Protein AF-A0A671T973-F1 (afdb_monomer)

InterPro domains:
  IPR027417 P-loop containing nucleoside triphosphate hydrolase [G3DSA:3.40.50.300] (91-139)
  IPR027417 P-loop containing nucleoside triphosphate hydrolase [G3DSA:3.40.50.300] (144-275)
  IPR027417 P-loop containing nucleoside triphosphate hydrolase [SSF52540] (84-262)
  IPR050304 Microtubule-severing AAA ATPase [PTHR23074] (75-139)

Mean predicted aligned error: 15.63 Å

Solvent-accessible surface area (backbone atoms only — not comparable to full-atom values)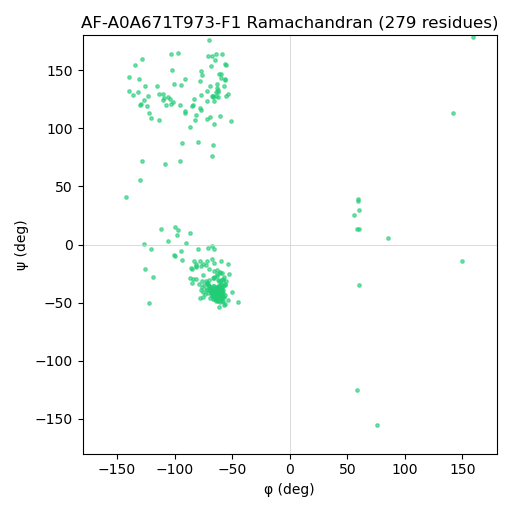: 17239 Å² total; per-residue (Å²): 117,72,66,64,51,56,54,52,52,52,48,53,50,48,28,67,73,69,74,47,73,67,92,79,65,76,86,56,95,88,66,51,70,66,59,56,49,52,52,50,39,50,52,40,25,74,75,66,78,42,73,71,79,89,71,76,85,71,76,82,51,98,64,56,74,75,83,50,75,88,52,56,73,71,56,51,52,52,50,52,54,55,57,69,73,50,84,80,74,81,88,82,78,55,80,85,75,50,78,52,60,64,67,45,53,50,53,48,37,59,54,53,49,45,40,71,74,44,49,90,73,31,49,80,92,52,40,62,66,90,22,76,41,82,46,52,79,84,65,71,76,72,80,72,61,50,73,75,56,52,69,54,31,59,39,54,41,68,49,72,70,60,48,65,70,28,45,34,50,51,47,46,69,74,58,37,59,65,44,80,57,96,73,36,48,44,37,40,50,92,48,68,85,56,49,44,57,50,52,45,72,78,55,72,36,56,34,71,68,44,54,52,48,43,50,49,51,39,56,46,51,57,53,57,75,45,42,72,64,58,71,71,55,67,93,82,68,94,66,82,74,79,53,80,51,73,64,48,47,67,66,56,45,51,54,41,49,77,72,54,78,53,81,30,63,86,44,58,65,56,52,55,52,47,39,78,76,63,58,60,125

Structure (mmCIF, N/CA/C/O backbone):
data_AF-A0A671T973-F1
#
_entry.id   AF-A0A671T973-F1
#
loop_
_atom_site.group_PDB
_atom_site.id
_atom_site.type_symbol
_atom_site.label_atom_id
_atom_site.label_alt_id
_atom_site.label_comp_id
_atom_site.label_asym_id
_atom_site.label_entity_id
_atom_site.label_seq_id
_atom_site.pdbx_PDB_ins_code
_atom_site.Cartn_x
_atom_site.Cartn_y
_atom_site.Cartn_z
_atom_site.occupancy
_atom_site.B_iso_or_equiv
_atom_site.auth_seq_id
_atom_site.auth_comp_id
_atom_site.auth_asym_id
_atom_site.auth_atom_id
_atom_site.pdbx_PDB_model_num
ATOM 1 N N . ASN A 1 1 ? 0.954 -25.793 -24.682 1.00 36.69 1 ASN A N 1
ATOM 2 C CA . ASN A 1 1 ? 2.250 -26.176 -25.293 1.00 36.69 1 ASN A CA 1
ATOM 3 C C . ASN A 1 1 ? 2.973 -27.333 -24.605 1.00 36.69 1 ASN A C 1
ATOM 5 O O . ASN A 1 1 ? 3.664 -28.035 -25.317 1.00 36.69 1 ASN A O 1
ATOM 9 N N . GLY A 1 2 ? 2.801 -27.611 -23.301 1.00 34.69 2 GLY A N 1
ATOM 10 C CA . GLY A 1 2 ? 3.428 -28.788 -22.654 1.00 34.69 2 GLY A CA 1
ATOM 11 C C . GLY A 1 2 ? 2.842 -30.154 -23.056 1.00 34.69 2 GLY A C 1
ATOM 12 O O . GLY A 1 2 ? 3.585 -31.113 -23.209 1.00 34.69 2 GLY A O 1
ATOM 13 N N . LEU A 1 3 ? 1.532 -30.230 -23.326 1.00 37.41 3 LEU A N 1
ATOM 14 C CA . LEU A 1 3 ? 0.891 -31.463 -23.812 1.00 37.41 3 LEU A CA 1
ATOM 15 C C . LEU A 1 3 ? 1.378 -31.870 -25.214 1.00 37.41 3 LEU A C 1
ATOM 17 O O . LEU A 1 3 ? 1.590 -33.049 -25.460 1.00 37.41 3 LEU A O 1
ATOM 21 N N . LYS A 1 4 ? 1.656 -30.902 -26.105 1.00 36.22 4 LYS A N 1
ATOM 22 C CA . LYS A 1 4 ? 2.194 -31.175 -27.453 1.00 36.22 4 LYS A CA 1
ATOM 23 C C . LYS A 1 4 ? 3.539 -31.916 -27.417 1.00 36.22 4 LYS A C 1
ATOM 25 O O . LYS A 1 4 ? 3.772 -32.736 -28.292 1.00 36.22 4 LYS A O 1
ATOM 30 N N . TYR A 1 5 ? 4.394 -31.665 -26.421 1.00 42.88 5 TYR A N 1
ATOM 31 C CA . TYR A 1 5 ? 5.681 -32.363 -26.297 1.00 42.88 5 TYR A CA 1
ATOM 32 C C . TYR A 1 5 ? 5.520 -33.798 -25.783 1.00 42.88 5 TYR A C 1
ATOM 34 O O . TYR A 1 5 ? 6.108 -34.701 -26.362 1.00 42.88 5 TYR A O 1
ATOM 42 N N . SER A 1 6 ? 4.636 -34.039 -24.806 1.00 50.91 6 SER A N 1
ATOM 43 C CA . SER A 1 6 ? 4.377 -35.398 -24.301 1.00 50.91 6 SER A CA 1
ATOM 44 C C . SER A 1 6 ? 3.867 -36.342 -25.390 1.00 50.91 6 SER A C 1
ATOM 46 O O . SER A 1 6 ? 4.333 -37.472 -25.464 1.00 50.91 6 SER A O 1
ATOM 48 N N . TYR A 1 7 ? 2.947 -35.895 -26.252 1.00 50.75 7 TYR A N 1
ATOM 49 C CA . TYR A 1 7 ? 2.442 -36.740 -27.340 1.00 50.75 7 TYR A CA 1
ATOM 50 C C . TYR A 1 7 ? 3.493 -36.989 -28.424 1.00 50.75 7 TYR A C 1
ATOM 52 O O . TYR A 1 7 ? 3.558 -38.090 -28.956 1.00 50.75 7 TYR A O 1
ATOM 60 N N . MET A 1 8 ? 4.341 -36.001 -28.724 1.00 53.47 8 MET A N 1
ATOM 61 C CA . MET A 1 8 ? 5.428 -36.156 -29.696 1.00 53.47 8 MET A CA 1
ATOM 62 C C . MET A 1 8 ? 6.529 -37.092 -29.188 1.00 53.47 8 MET A C 1
ATOM 64 O O . MET A 1 8 ? 7.079 -37.863 -29.968 1.00 53.47 8 MET A O 1
ATOM 68 N N . ASP A 1 9 ? 6.835 -37.062 -27.891 1.00 65.62 9 ASP A N 1
ATOM 69 C CA . ASP A 1 9 ? 7.808 -37.970 -27.282 1.00 65.62 9 ASP A CA 1
ATOM 70 C C . ASP A 1 9 ? 7.247 -39.397 -27.173 1.00 65.62 9 ASP A C 1
ATOM 72 O O . ASP A 1 9 ? 7.959 -40.355 -27.474 1.00 65.62 9 ASP A O 1
ATOM 76 N N . SER A 1 10 ? 5.954 -39.553 -26.853 1.00 66.94 10 SER A N 1
ATOM 77 C CA . SER A 1 10 ? 5.261 -40.847 -26.928 1.00 66.94 10 SER A CA 1
ATOM 78 C C . SER A 1 10 ? 5.190 -41.388 -28.360 1.00 66.94 10 SER A C 1
ATOM 80 O O . SER A 1 10 ? 5.420 -42.576 -28.567 1.00 66.94 10 SER A O 1
ATOM 82 N N . ALA A 1 11 ? 4.939 -40.531 -29.354 1.00 64.56 11 ALA A N 1
ATOM 83 C CA . ALA A 1 11 ? 4.954 -40.914 -30.765 1.00 64.56 11 ALA A CA 1
ATOM 84 C C . ALA A 1 11 ? 6.352 -41.379 -31.202 1.00 64.56 11 ALA A C 1
ATOM 86 O O . ALA A 1 11 ? 6.485 -42.446 -31.789 1.00 64.56 11 ALA A O 1
ATOM 87 N N . LYS A 1 12 ? 7.415 -40.654 -30.832 1.00 66.88 12 LYS A N 1
ATOM 88 C CA . LYS A 1 12 ? 8.805 -41.059 -31.112 1.00 66.88 12 LYS A CA 1
ATOM 89 C C . LYS A 1 12 ? 9.206 -42.361 -30.415 1.00 66.88 12 LYS A C 1
ATOM 91 O O . LYS A 1 12 ? 9.958 -43.149 -30.984 1.00 66.88 12 LYS A O 1
ATOM 96 N N . ALA A 1 13 ? 8.734 -42.594 -29.189 1.00 73.00 13 ALA A N 1
ATOM 97 C CA . ALA A 1 13 ? 8.950 -43.861 -28.491 1.00 73.00 13 ALA A CA 1
ATOM 98 C C . ALA A 1 13 ? 8.255 -45.021 -29.223 1.00 73.00 13 ALA A C 1
ATOM 100 O O . ALA A 1 13 ? 8.886 -46.046 -29.473 1.00 73.00 13 ALA A O 1
ATOM 101 N N . LEU A 1 14 ? 7.008 -44.817 -29.663 1.00 70.81 14 LEU A N 1
ATOM 102 C CA . LEU A 1 14 ? 6.255 -45.791 -30.452 1.00 70.81 14 LEU A CA 1
ATOM 103 C C . LEU A 1 14 ? 6.921 -46.075 -31.808 1.00 70.81 14 LEU A C 1
ATOM 105 O O . LEU A 1 14 ? 7.010 -47.229 -32.215 1.00 70.81 14 LEU A O 1
ATOM 109 N N . GLU A 1 15 ? 7.434 -45.053 -32.492 1.00 73.38 15 GLU A N 1
ATOM 110 C CA . GLU A 1 15 ? 8.187 -45.181 -33.750 1.00 73.38 15 GLU A CA 1
ATOM 111 C C . GLU A 1 15 ? 9.434 -46.061 -33.565 1.00 73.38 15 GLU A C 1
ATOM 113 O O . GLU A 1 15 ? 9.713 -46.975 -34.345 1.00 73.38 15 GLU A O 1
ATOM 118 N N . LYS A 1 16 ? 10.152 -45.837 -32.459 1.00 76.81 16 LYS A N 1
ATOM 119 C CA . LYS A 1 16 ? 11.357 -46.585 -32.098 1.00 76.81 16 LYS A CA 1
ATOM 120 C C . LYS A 1 16 ? 11.060 -48.039 -31.715 1.00 76.81 16 LYS A C 1
ATOM 122 O O . LYS A 1 16 ? 11.832 -48.924 -32.078 1.00 76.81 16 LYS A O 1
ATOM 127 N N . GLU A 1 17 ? 9.979 -48.286 -30.980 1.00 79.12 17 GLU A N 1
ATOM 128 C CA . GLU A 1 17 ? 9.589 -49.627 -30.521 1.00 79.12 17 GLU A CA 1
ATOM 129 C C . GLU A 1 17 ? 8.943 -50.465 -31.630 1.00 79.12 17 GLU A C 1
ATOM 131 O O . GLU A 1 17 ? 9.228 -51.655 -31.754 1.00 79.12 17 GLU A O 1
ATOM 136 N N . SER A 1 18 ? 8.116 -49.845 -32.473 1.00 73.88 18 SER A N 1
ATOM 137 C CA . SER A 1 18 ? 7.374 -50.533 -33.534 1.00 73.88 18 SER A CA 1
ATOM 138 C C . SER A 1 18 ? 8.191 -50.762 -34.813 1.00 73.88 18 SER A C 1
ATOM 140 O O . SER A 1 18 ? 7.789 -51.569 -35.648 1.00 73.88 18 SER A O 1
ATOM 142 N N . ARG A 1 19 ? 9.347 -50.092 -34.969 1.00 68.56 19 ARG A N 1
ATOM 143 C CA . ARG A 1 19 ? 10.173 -50.055 -36.198 1.00 68.56 19 ARG A CA 1
ATOM 144 C C . ARG A 1 19 ? 9.438 -49.527 -37.443 1.00 68.56 19 ARG A C 1
ATOM 146 O O . ARG A 1 19 ? 9.953 -49.669 -38.551 1.00 68.56 19 ARG A O 1
ATOM 153 N N . PHE A 1 20 ? 8.267 -48.914 -37.283 1.00 64.00 20 PHE A N 1
ATOM 154 C CA . PHE A 1 20 ? 7.538 -48.245 -38.360 1.00 64.00 20 PHE A CA 1
ATOM 155 C C . PHE A 1 20 ? 7.880 -46.759 -38.368 1.00 64.00 20 PHE A C 1
ATOM 157 O O . PHE A 1 20 ? 7.914 -46.149 -37.309 1.00 64.00 20 PHE A O 1
ATOM 164 N N . ALA A 1 21 ? 8.103 -46.172 -39.546 1.00 66.81 21 ALA A N 1
ATOM 165 C CA . ALA A 1 21 ? 8.323 -44.735 -39.684 1.00 66.81 21 ALA A CA 1
ATOM 166 C C . ALA A 1 21 ? 6.965 -44.008 -39.696 1.00 66.81 21 ALA A C 1
ATOM 168 O O . ALA A 1 21 ? 6.189 -44.149 -40.644 1.00 66.81 21 ALA A O 1
ATOM 169 N N . LEU A 1 22 ? 6.667 -43.230 -38.652 1.00 61.84 22 LEU A N 1
ATOM 170 C CA . LEU A 1 22 ? 5.383 -42.533 -38.480 1.00 61.84 22 LEU A CA 1
ATOM 171 C C . LEU A 1 22 ? 5.157 -41.444 -39.538 1.00 61.84 22 LEU A C 1
ATOM 173 O O . LEU A 1 22 ? 4.028 -41.020 -39.757 1.00 61.84 22 LEU A O 1
ATOM 177 N N . CYS A 1 23 ? 6.212 -41.028 -40.240 1.00 61.06 23 CYS A N 1
ATOM 178 C CA . CYS A 1 23 ? 6.158 -40.064 -41.338 1.00 61.06 23 CYS A CA 1
ATOM 179 C C . CYS A 1 23 ? 5.393 -40.535 -42.592 1.00 61.06 23 CYS A C 1
ATOM 181 O O . CYS A 1 23 ? 5.241 -39.743 -43.516 1.00 61.06 23 CYS A O 1
ATOM 183 N N . HIS A 1 24 ? 4.906 -41.781 -42.630 1.00 56.44 24 HIS A N 1
ATOM 184 C CA . HIS A 1 24 ? 4.097 -42.324 -43.734 1.00 56.44 24 HIS A CA 1
ATOM 185 C C . HIS A 1 24 ? 2.601 -42.465 -43.410 1.00 56.44 24 HIS A C 1
ATOM 187 O O . HIS A 1 24 ? 1.851 -42.971 -44.241 1.00 56.44 24 HIS A O 1
ATOM 193 N N . PHE A 1 25 ? 2.159 -42.049 -42.221 1.00 63.25 25 PHE A N 1
ATOM 194 C CA . PHE A 1 25 ? 0.768 -42.190 -41.795 1.00 63.25 25 PHE A CA 1
ATOM 195 C C . PHE A 1 25 ? 0.114 -40.819 -41.644 1.00 63.25 25 PHE A C 1
ATOM 197 O O . PHE A 1 25 ? 0.640 -39.933 -40.972 1.00 63.25 25 PHE A O 1
ATOM 204 N N . GLU A 1 26 ? -1.052 -40.665 -42.257 1.00 58.84 26 GLU A N 1
ATOM 205 C CA . GLU A 1 26 ? -1.932 -39.515 -42.084 1.00 58.84 26 GLU A CA 1
ATOM 206 C C . GLU A 1 26 ? -3.090 -39.906 -41.158 1.00 58.84 26 GLU A C 1
ATOM 208 O O . GLU A 1 26 ? -3.465 -41.079 -41.073 1.00 58.84 26 GLU A O 1
ATOM 213 N N . ALA A 1 27 ? -3.628 -38.940 -40.412 1.00 60.81 27 ALA A N 1
ATOM 214 C CA . ALA A 1 27 ? -4.820 -39.186 -39.612 1.00 60.81 27 ALA A CA 1
ATOM 215 C C . ALA A 1 27 ? -5.986 -39.513 -40.553 1.00 60.81 27 ALA A C 1
ATOM 217 O O . ALA A 1 27 ? -6.253 -38.759 -41.482 1.00 60.81 27 ALA A O 1
ATOM 218 N N . CYS A 1 28 ? -6.672 -40.630 -40.321 1.00 64.56 28 CYS A N 1
ATOM 219 C CA . CYS A 1 28 ? -7.826 -40.994 -41.130 1.00 64.56 28 CYS A CA 1
ATOM 220 C C . CYS A 1 28 ? -8.949 -39.954 -40.968 1.00 64.56 28 CYS A C 1
ATOM 222 O O . CYS A 1 28 ? -9.273 -39.564 -39.844 1.00 64.56 28 CYS A O 1
ATOM 224 N N . ASP A 1 29 ? -9.604 -39.581 -42.069 1.00 72.38 29 ASP A N 1
ATOM 225 C CA . ASP A 1 29 ? -10.674 -38.565 -42.102 1.00 72.38 29 ASP A CA 1
ATOM 226 C C . ASP A 1 29 ? -11.895 -38.903 -41.225 1.00 72.38 29 ASP A C 1
ATOM 228 O O . ASP A 1 29 ? -12.742 -38.054 -40.949 1.00 72.38 29 ASP A O 1
ATOM 232 N N . ASN A 1 30 ? -12.005 -40.155 -40.779 1.00 72.75 30 ASN A N 1
ATOM 233 C CA . ASN A 1 30 ? -13.072 -40.641 -39.911 1.00 72.75 30 ASN A CA 1
ATOM 234 C C . ASN A 1 30 ? -12.766 -40.516 -38.405 1.00 72.75 30 ASN A C 1
ATOM 236 O O . ASN A 1 30 ? -13.599 -40.927 -37.598 1.00 72.75 30 ASN A O 1
ATOM 240 N N . VAL A 1 31 ? -11.608 -39.974 -38.007 1.00 70.00 31 VAL A N 1
ATOM 241 C CA . VAL A 1 31 ? -11.227 -39.795 -36.595 1.00 70.00 31 VAL A CA 1
ATOM 242 C C . VAL A 1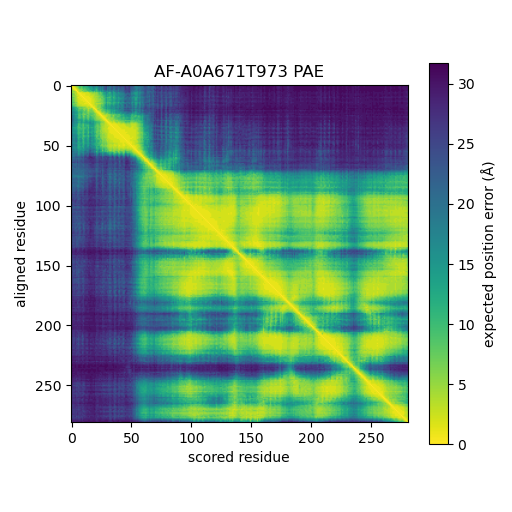 31 ? -11.140 -38.307 -36.255 1.00 70.00 31 VAL A C 1
ATOM 244 O O . VAL A 1 31 ? -10.194 -37.618 -36.627 1.00 70.00 31 VAL A O 1
ATOM 247 N N . ASN A 1 32 ? -12.114 -37.813 -35.487 1.00 76.62 32 ASN A N 1
ATOM 248 C CA . ASN A 1 32 ? -12.137 -36.439 -34.986 1.00 76.62 32 ASN A CA 1
ATOM 249 C C . ASN A 1 32 ? -11.750 -36.407 -33.498 1.00 76.62 32 ASN A C 1
ATOM 251 O O . ASN A 1 32 ? -12.371 -37.071 -32.668 1.00 76.62 32 ASN A O 1
ATOM 255 N N . LEU A 1 33 ? -10.741 -35.600 -33.152 1.00 75.12 33 LEU A N 1
ATOM 256 C CA . LEU A 1 33 ? -10.291 -35.406 -31.770 1.00 75.12 33 LEU A CA 1
ATOM 257 C C . LEU A 1 33 ? -11.425 -34.928 -30.851 1.00 75.12 33 LEU A C 1
ATOM 259 O O . LEU A 1 33 ? -11.468 -35.316 -29.689 1.00 75.12 33 LEU A O 1
ATOM 263 N N . GLU A 1 34 ? -12.350 -34.120 -31.365 1.00 72.69 34 GLU A N 1
ATOM 264 C CA . GLU A 1 34 ? -13.525 -33.669 -30.620 1.00 72.69 34 GLU A CA 1
ATOM 265 C C . GLU A 1 34 ? -14.428 -34.847 -30.242 1.00 72.69 34 GLU A C 1
ATOM 267 O O . GLU A 1 34 ? -14.812 -34.983 -29.082 1.00 72.69 34 GLU A O 1
ATOM 272 N N . THR A 1 35 ? -14.681 -35.761 -31.182 1.00 80.81 35 THR A N 1
ATOM 273 C CA . THR A 1 35 ? -15.448 -36.990 -30.937 1.00 80.81 35 THR A CA 1
ATOM 274 C C . THR A 1 35 ? -14.764 -37.880 -29.905 1.00 80.81 35 THR A C 1
ATOM 276 O O . THR A 1 35 ? -15.406 -38.310 -28.951 1.00 80.81 35 THR A O 1
ATOM 279 N N . VAL A 1 36 ? -13.449 -38.078 -30.026 1.00 84.19 36 VAL A N 1
ATOM 280 C CA . VAL A 1 36 ? -12.664 -38.876 -29.069 1.00 84.19 36 VAL A CA 1
ATOM 281 C C . VAL A 1 36 ? -12.724 -38.281 -27.657 1.00 84.19 36 VAL A C 1
ATOM 283 O O . VAL A 1 36 ? -12.849 -39.012 -26.673 1.00 84.19 36 VAL A O 1
ATOM 286 N N . LEU A 1 37 ? -12.648 -36.953 -27.536 1.00 81.94 37 LEU A N 1
ATOM 287 C CA . LEU A 1 37 ? -12.742 -36.273 -26.245 1.00 81.94 37 LEU A CA 1
ATOM 288 C C . LEU A 1 37 ? -14.143 -36.398 -25.641 1.00 81.94 37 LEU A C 1
ATOM 290 O O . LEU A 1 37 ? -14.250 -36.732 -24.462 1.00 81.94 37 LEU A O 1
ATOM 294 N N . MET A 1 38 ? -15.198 -36.210 -26.439 1.00 82.44 38 MET A N 1
ATOM 295 C CA . MET A 1 38 ? -16.584 -36.365 -25.983 1.00 82.44 38 MET A CA 1
ATOM 296 C C . MET A 1 38 ? -16.877 -37.789 -25.495 1.00 82.44 38 MET A C 1
ATOM 298 O O . MET A 1 38 ? -17.510 -37.974 -24.452 1.00 82.44 38 MET A O 1
ATOM 302 N N . GLU A 1 39 ? -16.396 -38.807 -26.210 1.00 89.31 39 GLU A N 1
ATOM 303 C CA . GLU A 1 39 ? -16.547 -40.209 -25.806 1.00 89.31 39 GLU A CA 1
ATOM 304 C C . GLU A 1 39 ? -15.806 -40.504 -24.497 1.00 89.31 39 GLU A C 1
ATOM 306 O O . GLU A 1 39 ? -16.353 -41.153 -23.601 1.00 89.31 39 GLU A O 1
ATOM 311 N N . TYR A 1 40 ? -14.585 -39.983 -24.343 1.00 89.06 40 TYR A N 1
ATOM 312 C CA . TYR A 1 40 ? -13.806 -40.145 -23.118 1.00 89.06 40 TYR A CA 1
ATOM 313 C C . TYR A 1 40 ? -14.449 -39.442 -21.916 1.00 89.06 40 TYR A C 1
ATOM 315 O O . TYR A 1 40 ? -14.537 -40.030 -20.836 1.00 89.06 40 TYR A O 1
ATOM 323 N N . GLU A 1 41 ? -14.928 -38.208 -22.091 1.00 87.19 41 GLU A N 1
ATOM 324 C CA . GLU A 1 41 ? -15.664 -37.469 -21.061 1.00 87.19 41 GLU A CA 1
ATOM 325 C C . GLU A 1 41 ? -16.927 -38.217 -20.635 1.00 87.19 41 GLU A C 1
ATOM 327 O O . GLU A 1 41 ? -17.166 -38.375 -19.437 1.00 87.19 41 GLU A O 1
ATOM 332 N N . SER A 1 42 ? -17.677 -38.748 -21.605 1.00 88.38 42 SER A N 1
ATOM 333 C CA . SER A 1 42 ? -18.890 -39.534 -21.367 1.00 88.38 42 SER A CA 1
ATOM 334 C C . SER A 1 42 ? -18.591 -40.815 -20.587 1.00 88.38 42 SER A C 1
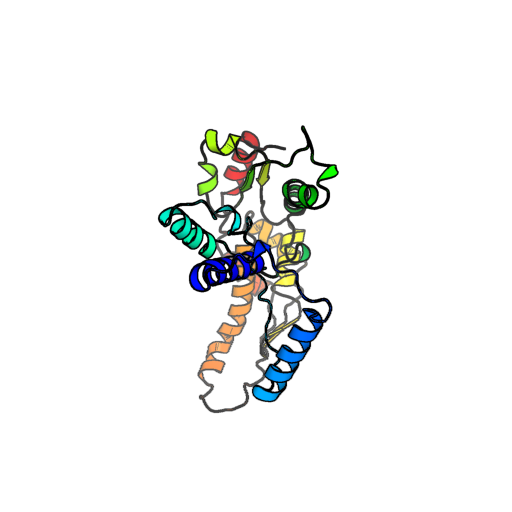ATOM 336 O O . SER A 1 42 ? -19.225 -41.083 -19.567 1.00 88.38 42 SER A O 1
ATOM 338 N N . TYR A 1 43 ? -17.585 -41.587 -21.009 1.00 92.19 43 TYR A N 1
ATOM 339 C CA . TYR A 1 43 ? -17.150 -42.790 -20.295 1.00 92.19 43 TYR A CA 1
ATOM 340 C C . TYR A 1 43 ? -16.702 -42.475 -18.861 1.00 92.19 43 TYR A C 1
ATOM 342 O O . TYR A 1 43 ? -17.101 -43.156 -17.912 1.00 92.19 43 TYR A O 1
ATOM 350 N N . TYR A 1 44 ? -15.878 -41.440 -18.690 1.00 90.69 44 TYR A N 1
ATOM 351 C CA . TYR A 1 44 ? -15.335 -41.059 -17.391 1.00 90.69 44 TYR A CA 1
ATOM 352 C C . TYR A 1 44 ? -16.446 -40.573 -16.448 1.00 90.69 44 TYR A C 1
ATOM 354 O O . TYR A 1 44 ? -16.476 -40.971 -15.283 1.00 90.69 44 TYR A O 1
ATOM 362 N N . PHE A 1 45 ? -17.413 -39.807 -16.962 1.00 89.06 45 PHE A N 1
ATOM 363 C CA . PHE A 1 45 ? -18.586 -39.382 -16.203 1.00 89.06 45 PHE A CA 1
ATOM 364 C C . PHE A 1 45 ? -19.461 -40.56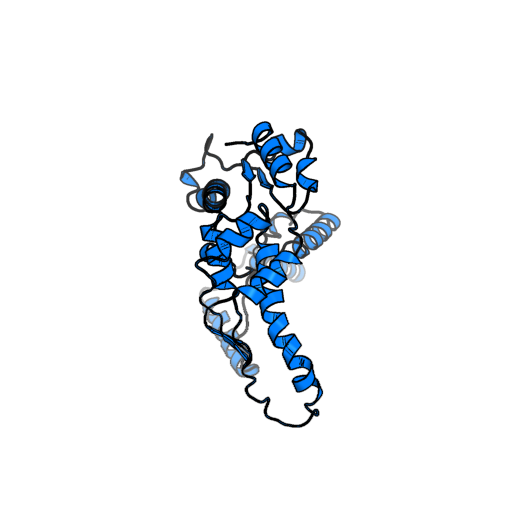5 -15.781 1.00 89.06 45 PHE A C 1
ATOM 366 O O . PHE A 1 45 ? -19.804 -40.675 -14.607 1.00 89.06 45 PHE A O 1
ATOM 373 N N . ILE A 1 46 ? -19.759 -41.498 -16.691 1.00 92.19 46 ILE A N 1
ATOM 374 C CA . ILE A 1 46 ? -20.537 -42.703 -16.363 1.00 92.19 46 ILE A CA 1
ATOM 375 C C . ILE A 1 46 ? -19.849 -43.500 -15.249 1.00 92.19 46 ILE A C 1
ATOM 377 O O . ILE A 1 46 ? -20.497 -43.914 -14.287 1.00 92.19 46 ILE A O 1
ATOM 381 N N . LYS A 1 47 ? -18.529 -43.688 -15.355 1.00 92.25 47 LYS A N 1
ATOM 382 C CA . LYS A 1 47 ? -17.761 -44.533 -14.438 1.00 92.25 47 LYS A CA 1
ATOM 383 C C . LYS A 1 47 ? -17.499 -43.893 -13.074 1.00 92.25 47 LYS A C 1
ATOM 385 O O . LYS A 1 47 ? -17.474 -44.606 -12.075 1.00 92.25 47 LYS A O 1
ATOM 390 N N . PHE A 1 48 ? -17.269 -42.583 -13.029 1.00 90.38 48 PHE A N 1
ATOM 391 C CA . PHE A 1 48 ? -16.778 -41.901 -11.827 1.00 90.38 48 PHE A CA 1
ATOM 392 C C . PHE A 1 48 ? -17.717 -40.809 -11.299 1.00 90.38 48 PHE A C 1
ATOM 394 O O . PHE A 1 48 ? -17.432 -40.240 -10.249 1.00 90.38 48 PHE A O 1
ATOM 401 N N . GLN A 1 49 ? -18.824 -40.513 -11.991 1.00 90.50 49 GLN A N 1
ATOM 402 C CA . GLN A 1 49 ? -19.775 -39.439 -11.655 1.00 90.50 49 GLN A CA 1
ATOM 403 C C . GLN A 1 49 ? -19.121 -38.049 -11.546 1.00 90.50 49 GLN A C 1
ATOM 405 O O . GLN A 1 49 ? -19.618 -37.147 -10.875 1.00 90.50 49 GLN A O 1
ATOM 410 N N . ILE A 1 50 ? -17.991 -37.867 -12.230 1.00 78.94 50 ILE A N 1
ATOM 411 C CA . ILE A 1 50 ? -17.253 -36.609 -12.345 1.00 78.94 50 ILE A CA 1
ATOM 412 C C . ILE A 1 50 ? -16.763 -36.465 -13.782 1.00 78.94 50 ILE A C 1
ATOM 414 O O . ILE A 1 50 ? -16.392 -37.454 -14.404 1.00 78.94 50 ILE A O 1
ATOM 418 N N . TYR A 1 51 ? -16.737 -35.246 -14.318 1.00 80.94 51 TYR A N 1
ATOM 419 C CA . TYR A 1 51 ? -16.091 -34.988 -15.607 1.00 80.94 51 TYR A CA 1
ATOM 420 C C . TYR A 1 51 ? -14.563 -34.921 -15.431 1.00 80.94 51 TYR A C 1
ATOM 422 O O . TYR A 1 51 ? -14.082 -34.361 -14.435 1.00 80.94 51 TYR A O 1
ATOM 430 N N . PRO A 1 52 ? -13.771 -35.473 -16.367 1.00 81.75 52 PRO A N 1
ATOM 431 C CA . PRO A 1 52 ? -12.320 -35.472 -16.258 1.00 81.75 52 PRO A CA 1
ATOM 432 C C . PRO A 1 52 ? -11.768 -34.052 -16.424 1.00 81.75 52 PRO A C 1
ATOM 434 O O . PRO A 1 52 ? -12.147 -33.306 -17.323 1.00 81.75 52 PRO A O 1
ATOM 437 N N . LYS A 1 53 ? -10.802 -33.668 -15.584 1.00 78.12 53 LYS A N 1
ATOM 438 C CA . LYS A 1 53 ? -10.057 -32.413 -15.771 1.00 78.12 53 LYS A CA 1
ATOM 439 C C . LYS A 1 53 ? -8.983 -32.604 -16.840 1.00 78.12 53 LYS A C 1
ATOM 441 O O . LYS A 1 53 ? -7.844 -32.935 -16.525 1.00 78.12 53 LYS A O 1
ATOM 446 N N . LEU A 1 54 ? -9.348 -32.370 -18.098 1.00 74.62 54 LEU A N 1
ATOM 447 C CA . LEU A 1 54 ? -8.447 -32.507 -19.252 1.00 74.62 54 LEU A CA 1
ATOM 448 C C . LEU A 1 54 ? -7.353 -31.428 -19.303 1.00 74.62 54 LEU A C 1
ATOM 450 O O . LEU A 1 54 ? -6.310 -31.612 -19.928 1.00 74.62 54 LEU A O 1
ATOM 454 N N . THR A 1 55 ? -7.569 -30.296 -18.627 1.00 57.81 55 THR A N 1
ATOM 455 C CA . THR A 1 55 ? -6.596 -29.206 -18.543 1.00 57.81 55 THR A CA 1
ATOM 456 C C . THR A 1 55 ? -6.404 -28.751 -17.098 1.00 57.81 55 THR A C 1
ATOM 458 O O . THR A 1 55 ? -7.344 -28.681 -16.305 1.00 57.81 55 THR A O 1
ATOM 461 N N . LYS A 1 56 ? -5.159 -28.416 -16.744 1.00 57.81 56 LYS A N 1
ATOM 462 C CA . LYS A 1 56 ? -4.820 -27.697 -15.511 1.00 57.81 56 LYS A CA 1
ATOM 463 C C . LYS A 1 56 ? -4.358 -26.303 -15.908 1.00 57.81 56 LYS A C 1
ATOM 465 O O . LYS A 1 56 ? -3.489 -26.166 -16.771 1.00 57.81 56 LYS A O 1
ATOM 470 N N . LYS A 1 57 ? -4.919 -25.267 -15.280 1.00 47.22 57 LYS A N 1
ATOM 471 C CA . LYS A 1 57 ? -4.430 -23.896 -15.442 1.00 47.22 57 LYS A CA 1
ATOM 472 C C . LYS A 1 57 ? -2.979 -23.868 -14.962 1.00 47.22 57 LYS A C 1
ATOM 474 O O . LYS A 1 57 ? -2.722 -24.077 -13.780 1.00 47.22 57 LYS A O 1
ATOM 479 N N . LEU A 1 58 ? -2.039 -23.686 -15.887 1.00 50.44 58 LEU A N 1
ATOM 480 C CA . LEU A 1 58 ? -0.640 -23.504 -15.526 1.00 50.44 58 LEU A CA 1
ATOM 481 C C . LEU A 1 58 ? -0.552 -22.179 -14.767 1.00 50.44 58 LEU A C 1
ATOM 483 O O . LEU A 1 58 ? -1.008 -21.151 -15.279 1.00 50.44 58 LEU A O 1
ATOM 487 N N . GLU A 1 59 ? -0.026 -22.206 -13.544 1.00 52.00 59 GLU A N 1
ATOM 488 C CA . GLU A 1 59 ? 0.305 -20.974 -12.836 1.00 52.00 59 GLU A CA 1
ATOM 489 C C . GLU A 1 59 ? 1.213 -20.151 -13.749 1.00 52.00 59 GLU A C 1
ATOM 491 O O . GLU A 1 59 ? 2.141 -20.680 -14.368 1.00 52.00 59 GLU A O 1
ATOM 496 N N . ARG A 1 60 ? 0.861 -18.877 -13.941 1.00 46.47 60 ARG A N 1
ATOM 497 C CA . ARG A 1 60 ? 1.587 -17.974 -14.834 1.00 46.47 60 ARG A CA 1
ATOM 498 C C . ARG A 1 60 ? 2.979 -17.738 -14.255 1.00 46.47 60 ARG A C 1
ATOM 500 O O . ARG A 1 60 ? 3.201 -16.753 -13.565 1.00 46.47 60 ARG A O 1
ATOM 507 N N . LEU A 1 61 ? 3.925 -18.616 -14.561 1.00 49.47 61 LEU A N 1
ATOM 508 C CA . LEU A 1 61 ? 5.330 -18.278 -14.420 1.00 49.47 61 LEU A CA 1
ATOM 509 C C . LEU A 1 61 ? 5.611 -17.108 -15.367 1.00 49.47 61 LEU A C 1
ATOM 511 O O . LEU A 1 61 ? 5.238 -17.156 -16.542 1.00 49.47 61 LEU A O 1
ATOM 515 N N . LEU A 1 62 ? 6.267 -16.064 -14.850 1.00 52.50 62 LEU A N 1
ATOM 516 C CA . LEU A 1 62 ? 6.655 -14.859 -15.600 1.00 52.50 62 LEU A CA 1
ATOM 517 C C . LEU A 1 62 ? 7.434 -15.198 -16.887 1.00 52.50 62 LEU A C 1
ATOM 519 O O . LEU A 1 62 ? 7.381 -14.450 -17.861 1.00 52.50 62 LEU A O 1
ATOM 523 N N . LYS A 1 63 ? 8.094 -16.365 -16.917 1.00 53.75 63 LYS A N 1
ATOM 524 C CA . LYS A 1 63 ? 8.506 -17.071 -18.135 1.00 53.75 63 LYS A CA 1
ATOM 525 C C . LYS A 1 63 ? 8.087 -18.540 -18.023 1.00 53.75 63 LYS A C 1
ATOM 527 O O . LYS A 1 63 ? 8.365 -19.153 -16.994 1.00 53.75 63 LYS A O 1
ATOM 532 N N . PRO A 1 64 ? 7.439 -19.134 -19.039 1.00 51.47 64 PRO A N 1
ATOM 533 C CA . PRO A 1 64 ? 7.073 -20.545 -18.987 1.00 51.47 64 PRO A CA 1
ATOM 534 C C . PRO A 1 64 ? 8.334 -21.405 -18.822 1.00 51.47 64 PRO A C 1
ATOM 536 O O . PRO A 1 64 ? 9.356 -21.110 -19.440 1.00 51.47 64 PRO A O 1
ATOM 539 N N . MET A 1 65 ? 8.255 -22.505 -18.055 1.00 51.28 65 MET A N 1
ATOM 540 C CA . MET A 1 65 ? 9.372 -23.458 -17.882 1.00 51.28 65 MET A CA 1
ATOM 541 C C . MET A 1 65 ? 9.940 -23.978 -19.211 1.00 51.28 65 MET A C 1
ATOM 543 O O . MET A 1 65 ? 11.055 -24.491 -19.258 1.00 51.28 65 MET A O 1
ATOM 547 N N . SER A 1 66 ? 9.192 -23.814 -20.309 1.00 52.91 66 SER A N 1
ATOM 548 C CA . SER A 1 66 ? 9.655 -24.089 -21.664 1.00 52.91 66 SER A CA 1
ATOM 549 C C . SER A 1 66 ? 10.887 -23.275 -22.079 1.00 52.91 66 SER A C 1
ATOM 551 O O . SER A 1 66 ? 11.650 -23.730 -22.922 1.00 52.91 66 SER A O 1
ATOM 553 N N . ALA A 1 67 ? 11.128 -22.109 -21.470 1.00 53.81 67 ALA A N 1
ATOM 554 C CA . ALA A 1 67 ? 12.352 -21.330 -21.673 1.00 53.81 67 ALA A CA 1
ATOM 555 C C . ALA A 1 67 ? 13.615 -22.022 -21.114 1.00 53.81 67 ALA A C 1
ATOM 557 O O . ALA A 1 67 ? 14.725 -21.619 -21.445 1.00 53.81 67 ALA A O 1
ATOM 558 N N . PHE A 1 68 ? 13.456 -23.074 -20.301 1.00 56.53 68 PHE A N 1
ATOM 559 C CA . PHE A 1 68 ? 14.543 -23.816 -19.654 1.00 56.53 68 PHE A CA 1
ATOM 560 C C . PHE A 1 68 ? 14.696 -25.251 -20.193 1.00 56.53 68 PHE A C 1
ATOM 562 O O . PHE A 1 68 ? 15.397 -26.068 -19.598 1.00 56.53 68 PHE A O 1
ATOM 569 N N . ILE A 1 69 ? 14.056 -25.581 -21.324 1.00 57.41 69 ILE A N 1
ATOM 570 C CA . ILE A 1 69 ? 14.099 -26.928 -21.931 1.00 57.41 69 ILE A CA 1
ATOM 571 C C . ILE A 1 69 ? 15.534 -27.349 -22.315 1.00 57.41 69 ILE A C 1
ATOM 573 O O . ILE A 1 69 ? 15.828 -28.540 -22.315 1.00 57.41 69 ILE A O 1
ATOM 577 N N . GLY A 1 70 ? 16.447 -26.396 -22.541 1.00 60.06 70 GLY A N 1
ATOM 578 C CA . GLY A 1 70 ? 17.868 -26.650 -22.825 1.00 60.06 70 GLY A CA 1
ATOM 579 C C . GLY A 1 70 ? 18.828 -26.536 -21.631 1.00 60.06 70 GLY A C 1
ATOM 580 O O . GLY A 1 70 ? 20.034 -26.535 -21.840 1.00 60.06 70 GLY A O 1
ATOM 581 N N . MET A 1 71 ? 18.332 -26.383 -20.398 1.00 65.31 71 MET A N 1
ATOM 582 C CA . MET A 1 71 ? 19.175 -26.185 -19.209 1.00 65.31 71 MET A CA 1
ATOM 583 C C . MET A 1 71 ? 19.542 -27.508 -18.520 1.00 65.31 71 MET A C 1
ATOM 585 O O . MET A 1 71 ? 18.707 -28.409 -18.401 1.00 65.31 71 MET A O 1
ATOM 589 N N . ASN A 1 72 ? 20.777 -27.584 -18.012 1.00 78.06 72 ASN A N 1
ATOM 590 C CA . ASN A 1 72 ? 21.300 -28.701 -17.219 1.00 78.06 72 ASN A CA 1
ATOM 591 C C . ASN A 1 72 ? 20.417 -28.979 -15.985 1.00 78.06 72 ASN A C 1
ATOM 593 O O . ASN A 1 72 ? 19.750 -28.073 -15.478 1.00 78.06 72 ASN A O 1
ATOM 597 N N . SER A 1 73 ? 20.453 -30.220 -15.481 1.00 77.62 73 SER A N 1
ATOM 598 C CA . SER A 1 73 ? 19.671 -30.690 -14.319 1.00 77.62 73 SER A CA 1
ATOM 599 C C . SER A 1 73 ? 19.689 -29.700 -13.145 1.00 77.62 73 SER A C 1
ATOM 601 O O . SER A 1 73 ? 18.634 -29.268 -12.682 1.00 77.62 73 SER A O 1
ATOM 603 N N . ASP A 1 74 ? 20.878 -29.236 -12.762 1.00 80.88 74 ASP A N 1
ATOM 604 C CA . ASP A 1 74 ? 21.084 -28.330 -11.626 1.00 80.88 74 ASP A CA 1
ATOM 605 C C . ASP A 1 74 ? 20.395 -26.972 -11.809 1.00 80.88 74 ASP A C 1
ATOM 607 O O . ASP A 1 74 ? 19.874 -26.380 -10.866 1.00 80.88 74 ASP A O 1
ATOM 611 N N . MET A 1 75 ? 20.376 -26.448 -13.037 1.00 75.75 75 MET A N 1
ATOM 612 C CA . MET A 1 75 ? 19.724 -25.173 -13.333 1.00 75.75 75 MET A CA 1
ATOM 613 C C . MET A 1 75 ? 18.204 -25.299 -13.265 1.00 75.75 75 MET A C 1
ATOM 615 O O . MET A 1 75 ? 17.526 -24.373 -12.823 1.00 75.75 75 MET A O 1
ATOM 619 N N . ARG A 1 76 ? 17.668 -26.456 -13.665 1.00 71.69 76 ARG A N 1
ATOM 620 C CA . ARG A 1 76 ? 16.239 -26.757 -13.558 1.00 71.69 76 ARG A CA 1
ATOM 621 C C . ARG A 1 76 ? 15.810 -26.882 -12.101 1.00 71.69 76 ARG A C 1
ATOM 623 O O . ARG A 1 76 ? 14.753 -26.370 -11.744 1.00 71.69 76 ARG A O 1
ATOM 630 N N . GLU A 1 77 ? 16.638 -27.506 -11.268 1.00 78.94 77 GLU A N 1
ATOM 631 C CA . GLU A 1 77 ? 16.405 -27.597 -9.827 1.00 78.94 77 GLU A CA 1
ATOM 632 C C . GLU A 1 77 ? 16.410 -26.210 -9.171 1.00 78.94 77 GLU A C 1
ATOM 634 O O . GLU A 1 77 ? 15.453 -25.849 -8.489 1.00 78.94 77 GLU A O 1
ATOM 639 N N . ARG A 1 78 ? 17.409 -25.369 -9.468 1.00 77.38 78 ARG A N 1
ATOM 640 C CA . ARG A 1 78 ? 17.459 -23.984 -8.961 1.00 77.38 78 ARG A CA 1
ATOM 641 C C . ARG A 1 78 ? 16.281 -23.141 -9.440 1.00 77.38 78 ARG A C 1
ATOM 643 O O . ARG A 1 78 ? 15.689 -22.414 -8.649 1.00 77.38 78 ARG A O 1
ATOM 650 N N . ALA A 1 79 ? 15.908 -23.254 -10.715 1.00 75.12 79 ALA A N 1
ATOM 651 C CA . ALA A 1 79 ? 14.738 -22.568 -11.254 1.00 75.12 79 ALA A CA 1
ATOM 652 C C . ALA A 1 79 ? 13.447 -23.021 -10.555 1.00 75.12 79 ALA A C 1
ATOM 654 O O . ALA A 1 79 ? 12.571 -22.194 -10.303 1.00 75.12 79 ALA A O 1
ATOM 655 N N . ALA A 1 80 ? 13.338 -24.305 -10.200 1.00 73.94 80 ALA A N 1
ATOM 656 C CA . ALA A 1 80 ? 12.207 -24.827 -9.442 1.00 73.94 80 ALA A CA 1
ATOM 657 C C . ALA A 1 80 ? 12.168 -24.275 -8.009 1.00 73.94 80 ALA A C 1
ATOM 659 O O . ALA A 1 80 ? 11.087 -23.924 -7.545 1.00 73.94 80 ALA A O 1
ATOM 660 N N . VAL A 1 81 ? 13.318 -24.146 -7.337 1.00 83.19 81 VAL A N 1
ATOM 661 C CA . VAL A 1 81 ? 13.411 -23.508 -6.012 1.00 83.19 81 VAL A CA 1
ATOM 662 C C . VAL A 1 81 ? 12.966 -22.046 -6.089 1.00 83.19 81 VAL A C 1
ATOM 664 O O . VAL A 1 81 ? 12.015 -21.674 -5.415 1.00 83.19 81 VAL A O 1
ATOM 667 N N . ILE A 1 82 ? 13.550 -21.253 -6.994 1.00 81.56 82 ILE A N 1
ATOM 668 C CA . ILE A 1 82 ? 13.188 -19.835 -7.167 1.00 81.56 82 ILE A CA 1
ATOM 669 C C . ILE A 1 82 ? 11.697 -19.685 -7.486 1.00 81.56 82 ILE A C 1
ATOM 671 O O . ILE A 1 82 ? 11.029 -18.805 -6.956 1.00 81.56 82 ILE A O 1
ATOM 675 N N . SER A 1 83 ? 11.152 -20.557 -8.336 1.00 77.88 83 SER A N 1
ATOM 676 C CA . SER A 1 83 ? 9.737 -20.494 -8.716 1.00 77.88 83 SER A CA 1
ATOM 677 C C . SER A 1 83 ? 8.788 -20.773 -7.549 1.00 77.88 83 SER A C 1
ATOM 679 O O . SER A 1 83 ? 7.671 -20.269 -7.576 1.00 77.88 83 SER A O 1
ATOM 681 N N . ARG A 1 84 ? 9.206 -21.556 -6.542 1.00 76.81 84 ARG A N 1
ATOM 682 C CA . ARG A 1 84 ? 8.410 -21.798 -5.325 1.00 76.81 84 ARG A CA 1
ATOM 683 C C . ARG A 1 84 ? 8.361 -20.572 -4.416 1.00 76.81 84 ARG A C 1
ATOM 685 O O . ARG A 1 84 ? 7.339 -20.354 -3.776 1.00 76.81 84 ARG A O 1
ATOM 692 N N . ASP A 1 85 ? 9.431 -19.783 -4.389 1.00 79.06 85 ASP A N 1
ATOM 693 C CA . ASP A 1 85 ? 9.531 -18.593 -3.537 1.00 79.06 85 ASP A CA 1
ATOM 694 C C . ASP A 1 85 ? 8.818 -17.372 -4.143 1.00 79.06 85 ASP A C 1
ATOM 696 O O . ASP A 1 85 ? 8.514 -16.401 -3.447 1.00 79.06 85 ASP A O 1
ATOM 700 N N . ILE A 1 86 ? 8.516 -17.405 -5.445 1.00 79.31 86 ILE A N 1
ATOM 701 C CA . ILE A 1 86 ? 7.744 -16.355 -6.109 1.00 79.31 86 ILE A CA 1
ATOM 702 C C . ILE A 1 86 ? 6.265 -16.523 -5.752 1.00 79.31 86 ILE A C 1
ATOM 704 O O . ILE A 1 86 ? 5.605 -17.477 -6.160 1.00 79.31 86 ILE A O 1
ATOM 708 N N . TYR A 1 87 ? 5.712 -15.542 -5.044 1.00 74.31 87 TYR A N 1
ATOM 709 C CA . TYR A 1 87 ? 4.283 -15.493 -4.759 1.00 74.31 87 TYR A CA 1
ATOM 710 C C . TYR A 1 87 ? 3.482 -15.209 -6.041 1.00 74.31 87 TYR A C 1
ATOM 712 O O . TYR A 1 87 ? 3.530 -14.108 -6.590 1.00 74.31 87 TYR A O 1
ATOM 720 N N . LEU A 1 88 ? 2.745 -16.211 -6.530 1.00 70.25 88 LEU A N 1
ATOM 721 C CA . LEU A 1 88 ? 1.954 -16.126 -7.770 1.00 70.25 88 LEU A CA 1
ATOM 722 C C . LEU A 1 88 ? 0.456 -15.887 -7.535 1.00 70.25 88 LEU A C 1
ATOM 724 O O . LEU A 1 88 ? -0.295 -15.662 -8.490 1.00 70.25 88 LEU A O 1
ATOM 728 N N . HIS A 1 89 ? -0.005 -15.958 -6.287 1.00 77.94 89 HIS A N 1
ATOM 729 C CA . HIS A 1 89 ? -1.413 -15.756 -5.969 1.00 77.94 89 HIS A CA 1
ATOM 730 C C . HIS A 1 89 ? -1.783 -14.271 -6.003 1.00 77.94 89 HIS A C 1
ATOM 732 O O . HIS A 1 89 ? -0.972 -13.392 -5.730 1.00 77.94 89 HIS A O 1
ATOM 738 N N . ASN A 1 90 ? -3.036 -13.984 -6.358 1.00 79.81 90 ASN A N 1
ATOM 739 C CA . ASN A 1 90 ? -3.561 -12.631 -6.248 1.00 79.81 90 ASN A CA 1
ATOM 740 C C . ASN A 1 90 ? -3.904 -12.374 -4.769 1.00 79.81 90 ASN A C 1
ATOM 742 O O . ASN A 1 90 ? -4.796 -13.057 -4.263 1.00 79.81 90 ASN A O 1
ATOM 746 N N . PRO A 1 91 ? -3.264 -11.403 -4.090 1.00 81.12 91 PRO A N 1
ATOM 747 C CA . PRO A 1 91 ? -3.554 -11.085 -2.690 1.00 81.12 91 PRO A CA 1
ATOM 748 C C . PRO A 1 91 ? -4.950 -10.473 -2.478 1.00 81.12 91 PRO A C 1
ATOM 750 O O . PRO A 1 91 ? -5.321 -10.192 -1.345 1.00 81.12 91 PRO A O 1
ATOM 753 N N . ASN A 1 92 ? -5.726 -10.271 -3.551 1.00 86.31 92 ASN A N 1
ATOM 754 C CA . ASN A 1 92 ? -7.060 -9.676 -3.535 1.00 86.31 92 ASN A CA 1
ATOM 755 C C . ASN A 1 92 ? -7.076 -8.254 -2.948 1.00 86.31 92 ASN A C 1
ATOM 757 O O . ASN A 1 92 ? -7.997 -7.881 -2.233 1.00 86.31 92 ASN A O 1
ATOM 761 N N . VAL A 1 93 ? -6.045 -7.471 -3.273 1.00 87.44 93 VAL A N 1
ATOM 762 C CA . VAL A 1 93 ? -5.942 -6.049 -2.925 1.00 87.44 93 VAL A CA 1
ATOM 763 C C . VAL A 1 93 ? -6.111 -5.226 -4.197 1.00 87.44 93 VAL A C 1
ATOM 765 O O . VAL A 1 93 ? -5.417 -5.449 -5.194 1.00 87.44 93 VAL A O 1
ATOM 768 N N . ARG A 1 94 ? -7.047 -4.279 -4.177 1.00 90.75 94 ARG A N 1
ATOM 769 C CA . ARG A 1 94 ? -7.346 -3.350 -5.271 1.00 90.75 94 ARG A CA 1
ATOM 770 C C . ARG A 1 94 ? -6.754 -1.974 -4.966 1.00 90.75 94 ARG A C 1
ATOM 772 O O . ARG A 1 94 ? -6.413 -1.655 -3.833 1.00 90.75 94 ARG A O 1
ATOM 779 N N . TRP A 1 95 ? -6.654 -1.127 -5.991 1.00 90.56 95 TRP A N 1
ATOM 780 C CA . TRP A 1 95 ? -6.166 0.251 -5.833 1.00 90.56 95 TRP A CA 1
ATOM 781 C C . TRP A 1 95 ? -7.018 1.088 -4.874 1.00 90.56 95 TRP A C 1
ATOM 783 O O . TRP A 1 95 ? -6.478 1.969 -4.207 1.00 90.56 95 TRP A O 1
ATOM 793 N N . ASP A 1 96 ? -8.315 0.791 -4.813 1.00 90.38 96 ASP A N 1
ATOM 794 C CA . ASP A 1 96 ? -9.286 1.487 -3.966 1.00 90.38 96 ASP A CA 1
ATOM 795 C C . ASP A 1 96 ? -9.189 1.060 -2.492 1.00 90.38 96 ASP A C 1
ATOM 797 O O . ASP A 1 96 ? -9.611 1.804 -1.612 1.00 90.38 96 ASP A O 1
ATOM 801 N N . ASP A 1 97 ? -8.567 -0.091 -2.208 1.00 90.25 97 ASP A N 1
ATOM 802 C CA . ASP A 1 97 ? -8.339 -0.570 -0.838 1.00 90.25 97 ASP A CA 1
ATOM 803 C C . ASP A 1 97 ? -7.157 0.159 -0.166 1.00 90.25 97 ASP A C 1
ATOM 805 O O . ASP A 1 97 ? -6.970 0.091 1.049 1.00 90.25 97 ASP A O 1
ATOM 809 N N . ILE A 1 98 ? -6.334 0.864 -0.950 1.00 89.50 98 ILE A N 1
ATOM 810 C CA . ILE A 1 98 ? -5.186 1.631 -0.460 1.00 89.50 98 ILE A CA 1
ATOM 811 C C . ILE A 1 98 ? -5.654 3.057 -0.164 1.00 89.50 98 ILE A C 1
ATOM 813 O O . ILE A 1 98 ? -5.979 3.814 -1.077 1.00 89.50 98 ILE A O 1
ATOM 817 N N . ILE A 1 99 ? -5.652 3.461 1.103 1.00 88.94 99 ILE A N 1
ATOM 818 C CA . ILE A 1 99 ? -6.103 4.796 1.516 1.00 88.94 99 ILE A CA 1
ATOM 819 C C . ILE A 1 99 ? -4.968 5.821 1.343 1.00 88.94 99 ILE A C 1
ATOM 821 O O . ILE A 1 99 ? -3.885 5.658 1.902 1.00 88.94 99 ILE A O 1
ATOM 825 N N . GLY A 1 100 ? -5.225 6.904 0.600 1.00 88.75 100 GLY A N 1
ATOM 826 C CA . GLY A 1 100 ? -4.254 7.977 0.346 1.00 88.75 100 GLY A CA 1
ATOM 827 C C . GLY A 1 100 ? -3.173 7.615 -0.681 1.00 88.75 100 GLY A C 1
ATOM 828 O O . GLY A 1 100 ? -3.382 6.755 -1.533 1.00 88.75 100 GLY A O 1
ATOM 829 N N . LEU A 1 101 ? -2.008 8.276 -0.595 1.00 89.12 101 LEU A N 1
ATOM 830 C CA . LEU A 1 101 ? -0.843 8.051 -1.471 1.00 89.12 101 LEU A CA 1
ATOM 831 C C . LEU A 1 101 ? -1.122 8.270 -2.970 1.00 89.12 101 LEU A C 1
ATOM 833 O O . LEU A 1 101 ? -0.606 7.542 -3.816 1.00 89.12 101 LEU A O 1
ATOM 837 N N . GLU A 1 102 ? -1.936 9.269 -3.315 1.00 91.25 102 GLU A N 1
ATOM 838 C CA . GLU A 1 102 ? -2.367 9.488 -4.703 1.00 91.25 102 GLU A CA 1
ATOM 839 C C . GLU A 1 102 ? -1.200 9.753 -5.663 1.00 91.25 102 GLU A C 1
ATOM 841 O O . GLU A 1 102 ? -1.166 9.186 -6.758 1.00 91.25 102 GLU A O 1
ATOM 846 N N . ASP A 1 103 ? -0.189 10.508 -5.230 1.00 90.19 103 ASP A N 1
ATOM 847 C CA . ASP A 1 103 ? 1.013 10.741 -6.034 1.00 90.19 103 ASP A CA 1
ATOM 848 C C . ASP A 1 103 ? 1.825 9.466 -6.255 1.00 90.19 103 ASP A C 1
ATOM 850 O O . ASP A 1 103 ? 2.150 9.132 -7.396 1.00 90.19 103 ASP A O 1
ATOM 854 N N . ALA A 1 104 ? 2.077 8.686 -5.201 1.00 90.62 104 ALA A N 1
ATOM 855 C CA . ALA A 1 104 ? 2.796 7.422 -5.328 1.00 90.62 104 ALA A CA 1
ATOM 856 C C . ALA A 1 104 ? 2.029 6.426 -6.217 1.00 90.62 104 ALA A C 1
ATOM 858 O O . ALA A 1 104 ? 2.614 5.816 -7.112 1.00 90.62 104 ALA A O 1
ATOM 859 N N . LYS A 1 105 ? 0.703 6.303 -6.051 1.00 92.75 105 LYS A N 1
ATOM 860 C CA . LYS A 1 105 ? -0.151 5.470 -6.918 1.00 92.75 105 LYS A CA 1
ATOM 861 C C . LYS A 1 105 ? -0.063 5.906 -8.377 1.00 92.75 105 LYS A C 1
ATOM 863 O O . LYS A 1 105 ? 0.037 5.054 -9.261 1.00 92.75 105 LYS A O 1
ATOM 868 N N . ARG A 1 106 ? -0.121 7.214 -8.646 1.00 94.56 106 ARG A N 1
ATOM 869 C CA . ARG A 1 106 ? 0.002 7.775 -9.997 1.00 94.56 106 ARG A CA 1
ATOM 870 C C . ARG A 1 106 ? 1.353 7.419 -10.610 1.00 94.56 106 ARG A C 1
ATOM 872 O O . ARG A 1 106 ? 1.379 6.889 -11.718 1.00 94.56 106 ARG A O 1
ATOM 879 N N . LEU A 1 107 ? 2.442 7.636 -9.876 1.00 93.44 107 LEU A N 1
ATOM 880 C CA . LEU A 1 107 ? 3.802 7.350 -10.332 1.00 93.44 107 LEU A CA 1
ATOM 881 C C . LEU A 1 107 ? 4.030 5.849 -10.578 1.00 93.44 107 LEU A C 1
ATOM 883 O O . LEU A 1 107 ? 4.648 5.481 -11.574 1.00 93.44 107 LEU A O 1
ATOM 887 N N . VAL A 1 108 ? 3.479 4.964 -9.738 1.00 94.06 108 VAL A N 1
ATOM 888 C CA . VAL A 1 108 ? 3.532 3.507 -9.964 1.00 94.06 108 VAL A CA 1
ATOM 889 C C . VAL A 1 108 ? 2.713 3.104 -11.192 1.00 94.06 108 VAL A C 1
ATOM 891 O O . VAL A 1 108 ? 3.160 2.280 -11.993 1.00 94.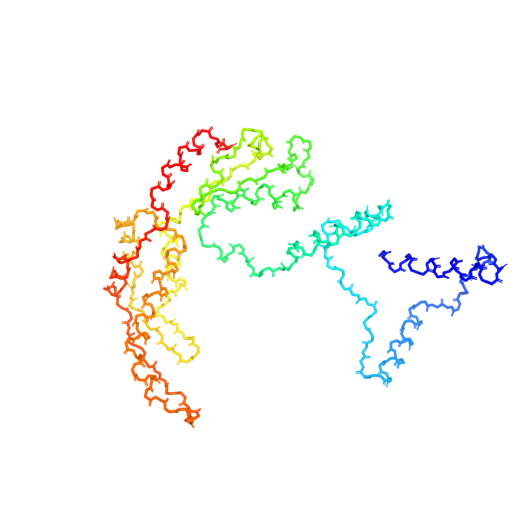06 108 VAL A O 1
ATOM 894 N N . LYS A 1 109 ? 1.520 3.684 -11.379 1.00 94.38 109 LYS A N 1
ATOM 895 C CA . LYS A 1 109 ? 0.702 3.432 -12.575 1.00 94.38 109 LYS A CA 1
ATOM 896 C C . LYS A 1 109 ? 1.443 3.844 -13.844 1.00 94.38 109 LYS A C 1
ATOM 898 O O . LYS A 1 109 ? 1.456 3.074 -14.798 1.00 94.38 109 LYS A O 1
ATOM 903 N N . GLU A 1 110 ? 2.087 5.002 -13.830 1.00 93.56 110 GLU A N 1
ATOM 904 C CA . GLU A 1 110 ? 2.899 5.504 -14.936 1.00 93.56 110 GLU A CA 1
ATOM 905 C C . GLU A 1 110 ? 4.113 4.616 -15.221 1.00 93.56 110 GLU A C 1
ATOM 907 O O . GLU A 1 110 ? 4.365 4.282 -16.374 1.00 93.56 110 GLU A O 1
ATOM 912 N N . ALA A 1 111 ? 4.828 4.184 -14.180 1.00 92.31 111 ALA A N 1
ATOM 913 C CA . ALA A 1 111 ? 6.050 3.405 -14.337 1.00 92.31 111 ALA A CA 1
ATOM 914 C C . ALA A 1 111 ? 5.813 1.939 -14.721 1.00 92.31 111 ALA A C 1
ATOM 916 O O . ALA A 1 111 ? 6.645 1.346 -15.404 1.00 92.31 111 ALA A O 1
ATOM 917 N N . VAL A 1 112 ? 4.699 1.345 -14.281 1.00 92.25 112 VAL A N 1
ATOM 918 C CA . VAL A 1 112 ? 4.468 -0.105 -14.396 1.00 92.25 112 VAL A CA 1
ATOM 919 C C . VAL A 1 112 ? 3.200 -0.429 -15.174 1.00 92.25 112 VAL A C 1
ATOM 921 O O . VAL A 1 112 ? 3.224 -1.233 -16.103 1.00 92.25 112 VAL A O 1
ATOM 924 N N . ILE A 1 113 ? 2.070 0.181 -14.819 1.00 92.75 113 ILE A N 1
ATOM 925 C CA . ILE A 1 113 ? 0.761 -0.240 -15.336 1.00 92.75 113 ILE A CA 1
ATOM 926 C C . ILE A 1 113 ? 0.523 0.260 -16.763 1.00 92.75 113 ILE A C 1
ATOM 928 O O . ILE A 1 113 ? 0.069 -0.508 -17.612 1.00 92.75 113 ILE A O 1
ATOM 932 N N . TYR A 1 114 ? 0.813 1.527 -17.052 1.00 94.62 114 TYR A N 1
ATOM 933 C CA . TYR A 1 114 ? 0.587 2.116 -18.373 1.00 94.62 114 TYR A CA 1
ATOM 934 C C . TYR A 1 114 ? 1.464 1.497 -19.466 1.00 94.62 114 TYR A C 1
ATOM 936 O O . TYR A 1 114 ? 0.899 1.192 -20.517 1.00 94.62 114 TYR A O 1
ATOM 944 N N . PRO A 1 115 ? 2.756 1.192 -19.239 1.00 93.44 115 PRO A N 1
ATOM 945 C CA . PRO A 1 115 ? 3.565 0.469 -20.217 1.00 93.44 115 PRO A CA 1
ATOM 946 C C . PRO A 1 115 ? 3.019 -0.917 -20.558 1.00 93.44 115 PRO A C 1
ATOM 948 O O . PRO A 1 115 ? 3.055 -1.331 -21.713 1.00 93.44 115 PRO A O 1
ATOM 951 N N . ILE A 1 116 ? 2.461 -1.626 -19.572 1.00 90.56 116 ILE A N 1
ATOM 952 C CA . ILE A 1 116 ? 1.836 -2.938 -19.789 1.00 90.56 116 ILE A CA 1
ATOM 953 C C . ILE A 1 116 ? 0.507 -2.795 -20.541 1.00 90.56 116 ILE A C 1
ATOM 955 O O . ILE A 1 116 ? 0.181 -3.623 -21.390 1.00 90.56 116 ILE A O 1
ATOM 959 N N . LYS A 1 117 ? -0.279 -1.760 -20.225 1.00 92.00 117 LYS A N 1
ATOM 960 C CA . LYS A 1 117 ? -1.613 -1.546 -20.800 1.00 92.00 117 LYS A CA 1
ATOM 961 C C . LYS A 1 117 ? -1.573 -0.956 -22.214 1.00 92.00 117 LYS A C 1
ATOM 963 O O . LYS A 1 117 ? -2.443 -1.273 -23.020 1.00 92.00 117 LYS A O 1
ATOM 968 N N . TYR A 1 118 ? -0.589 -0.110 -22.507 1.00 93.50 118 TYR A N 1
ATOM 969 C CA . TYR A 1 118 ? -0.458 0.625 -23.767 1.00 93.50 118 TYR A CA 1
ATOM 970 C C . TYR A 1 118 ? 0.953 0.480 -24.367 1.00 93.50 118 TYR A C 1
ATOM 972 O O . TYR A 1 118 ? 1.612 1.489 -24.625 1.00 93.50 118 TYR A O 1
ATOM 980 N N . PRO A 1 119 ? 1.447 -0.748 -24.605 1.00 93.12 119 PRO A N 1
ATOM 981 C CA . PRO A 1 119 ? 2.841 -1.001 -24.987 1.00 93.12 119 PRO A CA 1
ATOM 982 C C . PRO A 1 119 ? 3.288 -0.263 -26.256 1.00 93.12 119 PRO A C 1
ATOM 984 O O . PRO A 1 119 ? 4.453 0.095 -26.383 1.00 93.12 119 PRO A O 1
ATOM 987 N N . GLN A 1 120 ? 2.365 0.028 -27.175 1.00 92.62 120 GLN A N 1
ATOM 988 C CA . GLN A 1 120 ? 2.633 0.789 -28.395 1.00 92.62 120 GLN A CA 1
ATOM 989 C C . GLN A 1 120 ? 3.096 2.233 -28.139 1.00 92.62 120 GLN A C 1
ATOM 991 O O . GLN A 1 120 ? 3.778 2.806 -28.983 1.00 92.62 120 GLN A O 1
ATOM 996 N N . LEU A 1 121 ? 2.740 2.822 -26.990 1.00 92.50 121 LEU A N 1
ATOM 997 C CA . LEU A 1 121 ? 3.141 4.183 -26.613 1.00 92.50 121 LEU A CA 1
ATOM 998 C C . LEU A 1 121 ? 4.523 4.226 -25.944 1.00 92.50 121 LEU A C 1
ATOM 1000 O O . LEU A 1 121 ? 5.163 5.272 -25.935 1.00 92.50 121 LEU A O 1
ATOM 1004 N N . PHE A 1 122 ? 4.995 3.101 -25.401 1.00 92.75 122 PHE A N 1
ATOM 1005 C CA . PHE A 1 122 ? 6.211 3.025 -24.590 1.00 92.75 122 PHE A CA 1
ATOM 1006 C C . PHE A 1 122 ? 7.334 2.315 -25.358 1.00 92.75 122 PHE A C 1
ATOM 1008 O O . PHE A 1 122 ? 7.719 1.185 -25.050 1.00 92.75 122 PHE A O 1
ATOM 1015 N N . THR A 1 123 ? 7.848 2.980 -26.397 1.00 91.38 123 THR A N 1
ATOM 1016 C CA . THR A 1 123 ? 8.916 2.470 -27.276 1.00 91.38 123 THR A CA 1
ATOM 1017 C C . THR A 1 123 ? 10.071 3.470 -27.406 1.00 91.38 123 THR A C 1
ATOM 1019 O O . THR A 1 123 ? 9.918 4.660 -27.125 1.00 91.38 123 THR A O 1
ATOM 1022 N N . GLY A 1 124 ? 11.255 2.998 -27.813 1.00 92.69 124 GLY A N 1
ATOM 1023 C CA . GLY A 1 124 ? 12.441 3.850 -27.952 1.00 92.69 124 GLY A CA 1
ATOM 1024 C C . GLY A 1 124 ? 12.809 4.534 -26.633 1.00 92.69 124 GLY A C 1
ATOM 1025 O O . GLY A 1 124 ? 12.955 3.863 -25.617 1.00 92.69 124 GLY A O 1
ATOM 1026 N N . ILE A 1 125 ? 12.922 5.865 -26.641 1.00 90.62 125 ILE A N 1
ATOM 1027 C CA . ILE A 1 125 ? 13.215 6.658 -25.434 1.00 90.62 125 ILE A CA 1
ATOM 1028 C C . ILE A 1 125 ? 12.090 6.607 -24.387 1.00 90.62 125 ILE A C 1
ATOM 1030 O O . ILE A 1 125 ? 12.347 6.809 -23.207 1.00 90.62 125 ILE A O 1
ATOM 1034 N N . LEU A 1 126 ? 10.857 6.296 -24.805 1.00 91.81 126 LEU A N 1
ATOM 1035 C CA . LEU A 1 126 ? 9.701 6.132 -23.920 1.00 91.81 126 LEU A CA 1
ATOM 1036 C C . LEU A 1 126 ? 9.587 4.704 -23.372 1.00 91.81 126 LEU A C 1
ATOM 1038 O O . LEU A 1 126 ? 8.556 4.347 -22.808 1.00 91.81 126 LEU A O 1
ATOM 1042 N N . SER A 1 127 ? 10.597 3.850 -23.571 1.00 91.19 127 SER A N 1
ATOM 1043 C CA . SER A 1 127 ? 10.595 2.507 -22.991 1.00 91.19 127 SER A CA 1
ATOM 1044 C C . SER A 1 127 ? 10.425 2.574 -21.468 1.00 91.19 127 SER A C 1
ATOM 1046 O O . SER A 1 127 ? 11.006 3.466 -20.847 1.00 91.19 127 SER A O 1
ATOM 1048 N N . PRO A 1 128 ? 9.685 1.635 -20.852 1.00 92.31 128 PRO A N 1
ATOM 1049 C CA . PRO A 1 128 ? 9.489 1.641 -19.409 1.00 92.31 128 PRO A CA 1
ATOM 1050 C C . PRO A 1 128 ? 10.815 1.543 -18.660 1.00 92.31 128 PRO A C 1
ATOM 1052 O O . PRO A 1 128 ? 11.737 0.844 -19.095 1.00 92.31 128 PRO A O 1
ATOM 1055 N N . TRP A 1 129 ? 10.865 2.189 -17.497 1.00 90.50 129 TRP A N 1
ATOM 1056 C CA . TRP A 1 129 ? 12.001 2.091 -16.591 1.00 90.50 129 TRP A CA 1
ATOM 1057 C C . TRP A 1 129 ? 12.270 0.641 -16.204 1.00 90.50 129 TRP A C 1
ATOM 1059 O O . TRP A 1 129 ? 11.356 -0.125 -15.888 1.00 90.50 129 TRP A O 1
ATOM 1069 N N . LYS A 1 130 ? 13.549 0.261 -16.205 1.00 89.25 130 LYS A N 1
ATOM 1070 C CA . LYS A 1 130 ? 13.960 -1.121 -15.906 1.00 89.25 130 LYS A CA 1
ATOM 1071 C C . LYS A 1 130 ? 14.030 -1.417 -14.411 1.00 89.25 130 LYS A C 1
ATOM 1073 O O . LYS A 1 130 ? 14.026 -2.585 -14.026 1.00 89.25 130 LYS A O 1
ATOM 1078 N N . GLY A 1 131 ? 14.105 -0.377 -13.584 1.00 90.62 131 GLY A N 1
ATOM 1079 C CA . GLY A 1 131 ? 14.185 -0.481 -12.134 1.00 90.62 131 GLY A CA 1
ATOM 1080 C C . GLY A 1 131 ? 13.334 0.581 -11.453 1.00 90.62 131 GLY A C 1
ATOM 1081 O O . GLY A 1 131 ? 13.411 1.762 -11.793 1.00 90.62 131 GLY A O 1
ATOM 1082 N N . LEU A 1 132 ? 12.544 0.135 -10.477 1.00 91.12 132 LEU A N 1
ATOM 1083 C CA . LEU A 1 132 ? 11.690 0.966 -9.639 1.00 91.12 132 LEU A CA 1
ATOM 1084 C C . LEU A 1 132 ? 12.060 0.740 -8.170 1.00 91.12 132 LEU A C 1
ATOM 1086 O O . LEU A 1 132 ? 12.076 -0.405 -7.717 1.00 91.12 132 LEU A O 1
ATOM 1090 N N . LEU A 1 133 ? 12.318 1.817 -7.431 1.00 90.56 133 LEU A N 1
ATOM 1091 C CA . LEU A 1 133 ? 12.496 1.794 -5.980 1.00 90.56 133 LEU A CA 1
ATOM 1092 C C . LEU A 1 133 ? 11.303 2.470 -5.304 1.00 90.56 133 LEU A C 1
ATOM 1094 O O . LEU A 1 133 ? 11.019 3.635 -5.575 1.00 90.56 133 LEU A O 1
ATOM 1098 N N . LEU A 1 134 ? 10.645 1.748 -4.400 1.00 88.50 134 LEU A N 1
ATOM 1099 C CA . LEU A 1 134 ? 9.691 2.316 -3.449 1.00 88.50 134 LEU A CA 1
ATOM 1100 C C . LEU A 1 134 ? 10.405 2.444 -2.103 1.00 88.50 134 LEU A C 1
ATOM 1102 O O . LEU A 1 134 ? 10.915 1.444 -1.597 1.00 88.50 134 LEU A O 1
ATOM 1106 N N . TYR A 1 135 ? 10.462 3.648 -1.540 1.00 86.50 135 TYR A N 1
ATOM 1107 C CA . TYR A 1 135 ? 11.134 3.911 -0.263 1.00 86.50 135 TYR A CA 1
ATOM 1108 C C . TYR A 1 135 ? 10.261 4.775 0.644 1.00 86.50 135 TYR A C 1
ATOM 1110 O O . TYR A 1 135 ? 9.407 5.505 0.162 1.00 86.50 135 TYR A O 1
ATOM 1118 N N . GLY A 1 136 ? 10.445 4.683 1.958 1.00 81.69 136 GLY A N 1
ATOM 1119 C CA . GLY A 1 136 ? 9.661 5.421 2.946 1.00 81.69 136 GLY A CA 1
ATOM 1120 C C . GLY A 1 136 ? 9.737 4.764 4.328 1.00 81.69 136 GLY A C 1
ATOM 1121 O O . GLY A 1 136 ? 10.378 3.723 4.485 1.00 81.69 136 GLY A O 1
ATOM 1122 N N . PRO A 1 137 ? 9.092 5.330 5.355 1.00 73.31 137 PRO A N 1
ATOM 1123 C CA . PRO A 1 137 ? 8.995 4.696 6.672 1.00 73.31 137 PRO A CA 1
ATOM 1124 C C . PRO A 1 137 ? 8.129 3.422 6.546 1.00 73.31 137 PRO A C 1
ATOM 1126 O O . PRO A 1 137 ? 7.028 3.554 6.013 1.00 73.31 137 PRO A O 1
ATOM 1129 N N . PRO A 1 138 ? 8.521 2.202 6.990 1.00 62.69 138 PRO A N 1
ATOM 1130 C CA . PRO A 1 138 ? 9.438 1.872 8.085 1.00 62.69 138 PRO A CA 1
ATOM 1131 C C . PRO A 1 138 ? 10.555 0.864 7.698 1.00 62.69 138 PRO A C 1
ATOM 1133 O O . PRO A 1 138 ? 10.290 -0.287 7.351 1.00 62.69 138 PRO A O 1
ATOM 1136 N N . GLY A 1 139 ? 11.820 1.286 7.841 1.00 52.62 139 GLY A N 1
ATOM 1137 C CA . GLY A 1 139 ? 13.030 0.465 7.652 1.00 52.62 139 GLY A CA 1
ATOM 1138 C C . GLY A 1 139 ? 14.171 1.235 6.973 1.00 52.62 139 GLY A C 1
ATOM 1139 O O . GLY A 1 139 ? 14.061 1.586 5.809 1.00 52.62 139 GLY A O 1
ATOM 1140 N N . LEU A 1 140 ? 15.273 1.496 7.690 1.00 57.66 140 LEU A N 1
ATOM 1141 C CA . LEU A 1 140 ? 16.401 2.329 7.222 1.00 57.66 140 LEU A CA 1
ATOM 1142 C C . LEU A 1 140 ? 17.273 1.683 6.134 1.00 57.66 140 LEU A C 1
ATOM 1144 O O . LEU A 1 140 ? 18.085 2.367 5.518 1.00 57.66 140 LEU A O 1
ATOM 1148 N N . THR A 1 141 ? 17.135 0.377 5.910 1.00 54.12 141 THR A N 1
ATOM 1149 C CA . THR A 1 141 ? 18.082 -0.426 5.119 1.00 54.12 141 THR A CA 1
ATOM 1150 C C . THR A 1 141 ? 18.176 0.002 3.656 1.00 54.12 141 THR A C 1
ATOM 1152 O O . THR A 1 141 ? 19.178 -0.266 3.004 1.00 54.12 141 THR A O 1
ATOM 1155 N N . PHE A 1 142 ? 17.158 0.684 3.130 1.00 62.94 142 PHE A N 1
ATOM 1156 C CA . PHE A 1 142 ? 17.160 1.182 1.754 1.00 62.94 142 PHE A CA 1
ATOM 1157 C C . PHE A 1 142 ? 17.925 2.501 1.581 1.00 62.94 142 PHE A C 1
ATOM 1159 O O . PHE A 1 142 ? 18.323 2.818 0.463 1.00 62.94 142 PHE A O 1
ATOM 1166 N N . LEU A 1 143 ? 18.161 3.253 2.664 1.00 65.56 143 LEU A N 1
ATOM 1167 C CA . LEU A 1 143 ? 18.900 4.521 2.614 1.00 65.56 143 LEU A CA 1
ATOM 1168 C C . LEU A 1 143 ? 20.405 4.321 2.383 1.00 65.56 143 LEU A C 1
ATOM 1170 O O . LEU A 1 143 ? 21.085 5.257 1.981 1.00 65.56 143 LEU A O 1
ATOM 1174 N N . GLU A 1 144 ? 20.915 3.111 2.617 1.00 75.19 144 GLU A N 1
ATOM 1175 C CA . GLU A 1 144 ? 22.338 2.761 2.501 1.00 75.19 144 GLU A CA 1
ATOM 1176 C C . GLU A 1 144 ? 22.675 2.045 1.177 1.00 75.19 144 GLU A C 1
ATOM 1178 O O . GLU A 1 144 ? 23.738 1.441 1.038 1.00 75.19 144 GLU A O 1
ATOM 1183 N N . LEU A 1 145 ? 21.776 2.089 0.186 1.00 81.44 145 LEU A N 1
ATOM 1184 C CA . LEU A 1 145 ? 22.048 1.533 -1.141 1.00 81.44 145 LEU A CA 1
ATOM 1185 C C . LEU A 1 145 ? 23.194 2.289 -1.824 1.00 81.44 145 LEU A C 1
ATOM 1187 O O . LEU A 1 145 ? 23.181 3.515 -1.916 1.00 81.44 145 LEU A O 1
ATOM 1191 N N . ASP A 1 146 ? 24.163 1.547 -2.363 1.00 85.81 146 ASP A N 1
ATOM 1192 C CA . ASP A 1 146 ? 25.287 2.150 -3.074 1.00 85.81 146 ASP A CA 1
ATOM 1193 C C . ASP A 1 146 ? 24.846 2.883 -4.362 1.00 85.81 146 ASP A C 1
ATOM 1195 O O . ASP A 1 146 ? 23.807 2.606 -4.976 1.00 85.81 146 ASP A O 1
ATOM 1199 N N . HIS A 1 147 ? 25.679 3.814 -4.838 1.00 83.69 147 HIS A N 1
ATOM 1200 C CA . HIS A 1 147 ? 25.395 4.551 -6.074 1.00 83.69 147 HIS A CA 1
ATOM 1201 C C . HIS A 1 147 ? 25.278 3.642 -7.311 1.00 83.69 147 HIS A C 1
ATOM 1203 O O . HIS A 1 147 ? 24.655 4.016 -8.308 1.00 83.69 147 HIS A O 1
ATOM 1209 N N . ALA A 1 148 ? 25.886 2.452 -7.305 1.00 85.75 148 ALA A N 1
ATOM 1210 C CA . ALA A 1 148 ? 25.797 1.524 -8.427 1.00 85.75 148 ALA A CA 1
ATOM 1211 C C . ALA A 1 148 ? 24.413 0.865 -8.532 1.00 85.75 148 ALA A C 1
ATOM 1213 O O . ALA A 1 148 ? 23.961 0.579 -9.647 1.00 85.75 148 ALA A O 1
ATOM 1214 N N . MET A 1 149 ? 23.738 0.647 -7.407 1.00 86.75 149 MET A N 1
ATOM 1215 C CA . MET A 1 149 ? 22.354 0.201 -7.315 1.00 86.75 149 MET A CA 1
ATOM 1216 C C . MET A 1 149 ? 21.398 1.340 -7.638 1.00 86.75 149 MET A C 1
ATOM 1218 O O . MET A 1 149 ? 20.519 1.158 -8.479 1.00 86.75 149 MET A O 1
ATOM 1222 N N . LEU A 1 150 ? 21.623 2.536 -7.086 1.00 86.88 150 LEU A N 1
ATOM 1223 C CA . LEU A 1 150 ? 20.771 3.699 -7.363 1.00 86.88 150 LEU A CA 1
ATOM 1224 C C . LEU A 1 150 ? 20.720 4.053 -8.856 1.00 86.88 150 LEU A C 1
ATOM 1226 O O . LEU A 1 150 ? 19.650 4.361 -9.373 1.00 86.88 150 LEU A O 1
ATOM 1230 N N . ARG A 1 151 ? 21.829 3.897 -9.592 1.00 85.50 151 ARG A N 1
ATOM 1231 C CA . ARG A 1 151 ? 21.850 4.073 -11.059 1.00 85.50 151 ARG A CA 1
ATOM 1232 C C . ARG A 1 151 ? 20.979 3.079 -11.831 1.00 85.50 151 ARG A C 1
ATOM 1234 O O . ARG A 1 151 ? 20.569 3.388 -12.942 1.00 85.50 151 ARG A O 1
ATOM 1241 N N . ARG A 1 152 ? 20.733 1.880 -11.292 1.00 89.31 152 ARG A N 1
ATOM 1242 C CA . ARG A 1 152 ? 19.869 0.863 -11.923 1.00 89.31 152 ARG A CA 1
ATOM 1243 C C . ARG A 1 152 ? 18.393 1.059 -11.579 1.00 89.31 152 ARG A C 1
ATOM 1245 O O . ARG A 1 152 ? 17.530 0.546 -12.285 1.00 89.31 152 ARG A O 1
ATOM 1252 N N . LEU A 1 153 ? 18.112 1.784 -10.500 1.00 90.31 153 LEU A N 1
ATOM 1253 C CA . LEU A 1 153 ? 16.776 2.116 -10.022 1.00 90.31 153 LEU A CA 1
ATOM 1254 C C . LEU A 1 153 ? 16.393 3.491 -10.568 1.00 90.31 153 LEU A C 1
ATOM 1256 O O . LEU A 1 153 ? 16.402 4.489 -9.850 1.00 90.31 153 LEU A O 1
ATOM 1260 N N . GLU A 1 154 ? 16.132 3.533 -11.875 1.00 89.00 154 GLU A N 1
ATOM 1261 C CA . GLU A 1 154 ? 15.911 4.763 -12.645 1.00 89.00 154 GLU A CA 1
ATOM 1262 C C . GLU A 1 154 ? 14.748 5.598 -12.092 1.00 89.00 154 GLU A C 1
ATOM 1264 O O . GLU A 1 154 ? 14.867 6.818 -12.017 1.00 89.00 154 GLU A O 1
ATOM 1269 N N . LYS A 1 155 ? 13.660 4.943 -11.659 1.00 90.31 155 LYS A N 1
ATOM 1270 C CA . LYS A 1 155 ? 12.511 5.594 -11.021 1.00 90.31 155 LYS A CA 1
ATOM 1271 C C . LYS A 1 155 ? 12.522 5.324 -9.518 1.00 90.31 155 LYS A C 1
ATOM 1273 O O . LYS A 1 155 ? 12.566 4.170 -9.088 1.00 90.31 155 LYS A O 1
ATOM 1278 N N . ARG A 1 156 ? 12.445 6.383 -8.716 1.00 90.56 156 ARG A N 1
ATOM 1279 C CA . ARG A 1 156 ? 12.445 6.323 -7.247 1.00 90.56 156 ARG A CA 1
ATOM 1280 C C . ARG A 1 156 ? 11.227 7.085 -6.733 1.00 90.56 156 ARG A C 1
ATOM 1282 O O . ARG A 1 156 ? 11.019 8.223 -7.132 1.00 90.56 156 ARG A O 1
ATOM 1289 N N . ILE A 1 157 ? 10.391 6.423 -5.935 1.00 89.88 157 ILE A N 1
ATOM 1290 C CA . ILE A 1 157 ? 9.115 6.960 -5.445 1.00 89.88 157 ILE A CA 1
ATOM 1291 C C . ILE A 1 157 ? 9.111 6.911 -3.919 1.00 89.88 157 ILE A C 1
ATOM 1293 O O . ILE A 1 157 ? 9.161 5.820 -3.337 1.00 89.88 157 ILE A O 1
ATOM 1297 N N . LEU A 1 158 ? 8.988 8.081 -3.290 1.00 86.75 158 LEU A N 1
ATOM 1298 C CA . LEU A 1 158 ? 8.727 8.188 -1.862 1.00 86.75 158 LEU A CA 1
ATOM 1299 C C . LEU A 1 158 ? 7.283 7.770 -1.553 1.00 86.75 158 LEU A C 1
ATOM 1301 O O . LEU A 1 158 ? 6.304 8.324 -2.054 1.00 86.75 158 LEU A O 1
ATOM 1305 N N . VAL A 1 159 ? 7.152 6.796 -0.666 1.00 87.44 159 VAL A N 1
ATOM 1306 C CA . VAL A 1 159 ? 5.915 6.414 0.004 1.00 87.44 159 VAL A CA 1
ATOM 1307 C C . VAL A 1 159 ? 5.881 7.163 1.331 1.00 87.44 159 VAL A C 1
ATOM 1309 O O . VAL A 1 159 ? 6.377 6.695 2.356 1.00 87.44 159 VAL A O 1
ATOM 1312 N N . GLY A 1 160 ? 5.344 8.381 1.276 1.00 82.94 160 GLY A N 1
ATOM 1313 C CA . GLY A 1 160 ? 5.249 9.266 2.431 1.00 82.94 160 GLY A CA 1
ATOM 1314 C C . GLY A 1 160 ? 4.234 8.804 3.481 1.00 82.94 160 GLY A C 1
ATOM 1315 O O . GLY A 1 160 ? 3.491 7.836 3.309 1.00 82.94 160 GLY A O 1
ATOM 1316 N N . LEU A 1 161 ? 4.177 9.544 4.588 1.00 82.00 161 LEU A N 1
ATOM 1317 C CA . LEU A 1 161 ? 3.162 9.343 5.619 1.00 82.00 161 LEU A CA 1
ATOM 1318 C C . LEU A 1 161 ? 1.762 9.739 5.121 1.00 82.00 161 LEU A C 1
ATOM 1320 O O . LEU A 1 161 ? 1.628 10.605 4.251 1.00 82.00 161 LEU A O 1
ATOM 1324 N N . PRO A 1 162 ? 0.694 9.143 5.682 1.00 83.44 162 PRO A N 1
ATOM 1325 C CA . PRO A 1 162 ? -0.669 9.483 5.295 1.00 83.44 162 PRO A CA 1
ATOM 1326 C C . PRO A 1 162 ? -0.982 10.955 5.599 1.00 83.44 162 PRO A C 1
ATOM 1328 O O . PRO A 1 162 ? -0.736 11.440 6.707 1.00 83.44 162 PRO A O 1
ATOM 1331 N N . SER A 1 163 ? -1.577 11.657 4.630 1.00 83.12 163 SER A N 1
ATOM 1332 C CA . SER A 1 163 ? -2.083 13.030 4.783 1.00 83.12 163 SER A CA 1
ATOM 1333 C C . SER A 1 163 ? -3.234 13.107 5.796 1.00 83.12 163 SER A C 1
ATOM 1335 O O . SER A 1 163 ? -3.837 12.090 6.129 1.00 83.12 163 SER A O 1
ATOM 1337 N N . ALA A 1 164 ? -3.587 14.303 6.281 1.00 81.50 164 ALA A N 1
ATOM 1338 C CA . ALA A 1 164 ? -4.691 14.463 7.238 1.00 81.50 164 ALA A CA 1
ATOM 1339 C C . ALA A 1 164 ? -6.025 13.836 6.760 1.00 81.50 164 ALA A C 1
ATOM 1341 O O . ALA A 1 164 ? -6.583 13.033 7.514 1.00 81.50 164 ALA A O 1
ATOM 1342 N N . PRO A 1 165 ? -6.485 14.069 5.510 1.00 85.31 165 PRO A N 1
ATOM 1343 C CA . PRO A 1 165 ? -7.660 13.382 4.969 1.00 85.31 165 PRO A CA 1
ATOM 1344 C C . PRO A 1 165 ? -7.499 11.857 4.899 1.00 85.31 165 PRO A C 1
ATOM 1346 O O . PRO A 1 165 ? -8.434 11.122 5.209 1.00 85.31 165 PRO A O 1
ATOM 1349 N N . ALA A 1 166 ? -6.307 11.361 4.542 1.00 86.25 166 ALA A N 1
ATOM 1350 C CA . ALA A 1 166 ? -6.040 9.925 4.503 1.00 86.25 166 ALA A CA 1
ATOM 1351 C C . ALA A 1 166 ? -6.102 9.307 5.906 1.00 86.25 166 ALA A C 1
ATOM 1353 O O . ALA A 1 166 ? -6.741 8.277 6.085 1.00 86.25 166 ALA A O 1
ATOM 1354 N N . ARG A 1 167 ? -5.521 9.955 6.924 1.00 84.88 167 ARG A N 1
ATOM 1355 C CA . ARG A 1 167 ? -5.601 9.500 8.323 1.00 84.88 167 ARG A CA 1
ATOM 1356 C C . ARG A 1 167 ? -7.044 9.438 8.813 1.00 84.88 167 ARG A C 1
ATOM 1358 O O . ARG A 1 167 ? -7.429 8.445 9.421 1.00 84.88 167 ARG A O 1
ATOM 1365 N N . GLN A 1 168 ? -7.848 10.457 8.514 1.00 84.50 168 GLN A N 1
ATOM 1366 C CA . GLN A 1 168 ? -9.272 10.462 8.853 1.00 84.50 168 GLN A CA 1
ATOM 1367 C C . GLN A 1 168 ? -10.012 9.292 8.187 1.00 84.50 168 GLN A C 1
ATOM 1369 O O . GLN A 1 168 ? -10.749 8.572 8.860 1.00 84.50 168 GLN A O 1
ATOM 1374 N N . ALA A 1 169 ? -9.770 9.057 6.894 1.00 87.31 169 ALA A N 1
ATOM 1375 C CA . ALA A 1 169 ? -10.350 7.929 6.168 1.00 87.31 169 ALA A CA 1
ATOM 1376 C C . ALA A 1 169 ? -9.898 6.571 6.736 1.00 87.31 169 ALA A C 1
ATOM 1378 O O . ALA A 1 169 ? -10.711 5.661 6.862 1.00 87.31 169 ALA A O 1
ATOM 1379 N N . MET A 1 170 ? -8.633 6.440 7.151 1.00 87.88 170 MET A N 1
ATOM 1380 C CA . MET A 1 170 ? -8.126 5.232 7.811 1.00 87.88 170 MET A CA 1
ATOM 1381 C C . MET A 1 170 ? -8.835 4.966 9.140 1.00 87.88 170 MET A C 1
ATOM 1383 O O . MET A 1 170 ? -9.241 3.836 9.392 1.00 87.88 170 MET A O 1
ATOM 1387 N N . ILE A 1 171 ? -9.016 5.988 9.979 1.00 85.75 171 ILE A N 1
ATOM 1388 C CA . ILE A 1 171 ? -9.734 5.844 11.255 1.00 85.75 171 ILE A CA 1
ATOM 1389 C C . ILE A 1 171 ? -11.191 5.462 10.997 1.00 85.75 171 ILE A C 1
ATOM 1391 O O . ILE A 1 171 ? -11.694 4.548 11.633 1.00 85.75 171 ILE A O 1
ATOM 1395 N N . SER A 1 172 ? -11.850 6.100 10.025 1.00 86.56 172 SER A N 1
ATOM 1396 C CA . SER A 1 172 ? -13.220 5.751 9.629 1.00 86.56 172 SER A CA 1
ATOM 1397 C C . SER A 1 172 ? -13.350 4.323 9.111 1.00 86.56 172 SER A C 1
ATOM 1399 O O . SER A 1 172 ? -14.348 3.665 9.390 1.00 86.56 172 SER A O 1
ATOM 1401 N N . HIS A 1 173 ? -12.329 3.824 8.419 1.00 88.00 173 HIS A N 1
ATOM 1402 C CA . HIS A 1 173 ? -12.287 2.449 7.949 1.00 88.00 173 HIS A CA 1
ATOM 1403 C C . HIS A 1 173 ? -12.134 1.434 9.096 1.00 88.00 173 HIS A C 1
ATOM 1405 O O . HIS A 1 173 ? -12.841 0.430 9.116 1.00 88.00 173 HIS A O 1
ATOM 1411 N N . TRP A 1 174 ? -11.224 1.676 10.048 1.00 86.06 174 TRP A N 1
ATOM 1412 C CA . TRP A 1 174 ? -10.936 0.730 11.140 1.00 86.06 174 TRP A CA 1
ATOM 1413 C C . TRP A 1 174 ? -11.887 0.843 12.337 1.00 86.06 174 TRP A C 1
ATOM 1415 O O . TRP A 1 174 ? -12.117 -0.152 13.021 1.00 86.06 174 TRP A O 1
ATOM 1425 N N . LEU A 1 175 ? -12.426 2.034 12.593 1.00 84.44 175 LEU A N 1
ATOM 1426 C CA . LEU A 1 175 ? -13.392 2.338 13.648 1.00 84.44 175 LEU A CA 1
ATOM 1427 C C . LEU A 1 175 ? -14.602 3.065 13.037 1.00 84.44 175 LEU A C 1
ATOM 1429 O O . LEU A 1 175 ? -14.739 4.278 13.218 1.00 84.44 175 LEU A O 1
ATOM 1433 N N . PRO A 1 176 ? -15.469 2.372 12.275 1.00 84.62 176 PRO A N 1
ATOM 1434 C CA . PRO A 1 176 ? -16.714 2.949 11.766 1.00 84.62 176 PRO A CA 1
ATOM 1435 C C . PRO A 1 176 ? -17.703 3.240 12.916 1.00 84.62 176 PRO A C 1
ATOM 1437 O O . PRO A 1 176 ? -17.556 2.660 13.993 1.00 84.62 176 PRO A O 1
ATOM 1440 N N . PRO A 1 177 ? -18.739 4.084 12.712 1.00 83.06 177 PRO A N 1
ATOM 1441 C CA . PRO A 1 177 ? -19.662 4.490 13.783 1.00 83.06 177 PRO A CA 1
ATOM 1442 C C . PRO A 1 177 ? -20.338 3.305 14.473 1.00 83.06 177 PRO A C 1
ATOM 1444 O O . PRO A 1 177 ? -20.594 3.323 15.675 1.00 83.06 177 PRO A O 1
ATOM 1447 N N . VAL A 1 178 ? -20.619 2.268 13.686 1.00 81.56 178 VAL A N 1
ATOM 1448 C CA . VAL A 1 178 ? -21.115 0.979 14.144 1.00 81.56 178 VAL A CA 1
ATOM 1449 C C . VAL A 1 178 ? -20.337 -0.094 13.395 1.00 81.56 178 VAL A C 1
ATOM 1451 O O . VAL A 1 178 ? -20.260 -0.064 12.165 1.00 81.56 178 VAL A O 1
ATOM 1454 N N . SER A 1 179 ? -19.770 -1.048 14.126 1.00 80.62 179 SER A N 1
ATOM 1455 C CA . SER A 1 179 ? -19.244 -2.289 13.554 1.00 80.62 179 SER A CA 1
ATOM 1456 C C . SER A 1 179 ? -19.872 -3.484 14.252 1.00 80.62 179 SER A C 1
ATOM 1458 O O . SER A 1 179 ? -20.014 -3.491 15.471 1.00 80.62 179 SER A O 1
ATOM 1460 N N . ASN A 1 180 ? -20.259 -4.486 13.464 1.00 77.69 180 ASN A N 1
ATOM 1461 C CA . ASN A 1 180 ? -20.750 -5.763 13.964 1.00 77.69 180 ASN A CA 1
ATOM 1462 C C . ASN A 1 180 ? -19.838 -6.863 13.425 1.00 77.69 180 ASN A C 1
ATOM 1464 O O . ASN A 1 180 ? -19.826 -7.143 12.224 1.00 77.69 180 ASN A O 1
ATOM 1468 N N . THR A 1 181 ? -19.036 -7.447 14.308 1.00 71.06 181 THR A N 1
ATOM 1469 C CA . THR A 1 181 ? -18.120 -8.537 13.973 1.00 71.06 181 THR A CA 1
ATOM 1470 C C . THR A 1 181 ? -18.308 -9.674 14.964 1.00 71.06 181 THR A C 1
ATOM 1472 O O . THR A 1 181 ? -18.143 -9.512 16.168 1.00 71.06 181 THR A O 1
ATOM 1475 N N . GLY A 1 182 ? -18.681 -10.852 14.455 1.00 66.62 182 GLY A N 1
ATOM 1476 C CA . GLY A 1 182 ? -18.795 -12.061 15.277 1.00 66.62 182 GLY A CA 1
ATOM 1477 C C . GLY A 1 182 ? -19.809 -11.967 16.425 1.00 66.62 182 GLY A C 1
ATOM 1478 O O . GLY A 1 182 ? -19.603 -12.609 17.447 1.00 66.62 182 GLY A O 1
ATOM 1479 N N . GLY A 1 183 ? -20.873 -11.166 16.278 1.00 67.19 183 GLY A N 1
ATOM 1480 C CA . GLY A 1 183 ? -21.903 -10.989 17.311 1.00 67.19 183 GLY A CA 1
ATOM 1481 C C . GLY A 1 183 ? -21.580 -9.929 18.367 1.00 67.19 183 GLY A C 1
ATOM 1482 O O . GLY A 1 183 ? -22.349 -9.769 19.311 1.00 67.19 183 GLY A O 1
ATOM 1483 N N . VAL A 1 184 ? -20.476 -9.195 18.207 1.00 69.88 184 VAL A N 1
ATOM 1484 C CA . VAL A 1 184 ? -20.107 -8.061 19.057 1.00 69.88 184 VAL A CA 1
ATOM 1485 C C . VAL A 1 184 ? -20.403 -6.766 18.309 1.00 69.88 184 VAL A C 1
ATOM 1487 O O . VAL A 1 184 ? -19.860 -6.533 17.226 1.00 69.88 184 VAL A O 1
ATOM 1490 N N . GLU A 1 185 ? -21.258 -5.923 18.889 1.00 78.56 185 GLU A N 1
ATOM 1491 C CA . GLU A 1 185 ? -21.538 -4.587 18.366 1.00 78.56 185 GLU A CA 1
ATOM 1492 C C . GLU A 1 185 ? -20.659 -3.550 19.071 1.00 78.56 185 GLU A C 1
ATOM 1494 O O . GLU A 1 185 ? -20.707 -3.382 20.288 1.00 78.56 185 GLU A O 1
ATOM 1499 N N . LEU A 1 186 ? -19.848 -2.849 18.284 1.00 77.94 186 LEU A N 1
ATOM 1500 C CA . LEU A 1 186 ? -19.005 -1.746 18.722 1.00 77.94 186 LEU A CA 1
ATOM 1501 C C . LEU A 1 186 ? -19.597 -0.441 18.197 1.00 77.94 186 LEU A C 1
ATOM 1503 O O . LEU A 1 186 ? -19.695 -0.248 16.981 1.00 77.94 186 LEU A O 1
ATOM 1507 N N . ARG A 1 187 ? -19.954 0.460 19.114 1.00 81.12 187 ARG A N 1
ATOM 1508 C CA . ARG A 1 187 ? -20.393 1.822 18.796 1.00 81.12 187 ARG A CA 1
ATOM 1509 C C . ARG A 1 187 ? -19.249 2.801 19.023 1.00 81.12 187 ARG A C 1
ATOM 1511 O O . ARG A 1 187 ? -18.545 2.712 20.028 1.00 81.12 187 ARG A O 1
ATOM 1518 N N . MET A 1 188 ? -19.090 3.748 18.110 1.00 74.88 188 MET A N 1
ATOM 1519 C CA . MET A 1 188 ? -18.133 4.845 18.227 1.00 74.88 188 MET A CA 1
ATOM 1520 C C . MET A 1 188 ? -18.904 6.159 18.322 1.00 74.88 188 MET A C 1
ATOM 1522 O O . MET A 1 188 ? -19.840 6.392 17.551 1.00 74.88 188 MET A O 1
ATOM 1526 N N . GLU A 1 189 ? -18.492 7.042 19.230 1.00 75.75 189 GLU A N 1
ATOM 1527 C CA . GLU A 1 189 ? -18.880 8.453 19.167 1.00 75.75 189 GLU A CA 1
ATOM 1528 C C . GLU A 1 189 ? -18.413 9.050 17.819 1.00 75.75 189 GLU A C 1
ATOM 1530 O O . GLU A 1 189 ? -17.599 8.452 17.113 1.00 75.75 189 GLU A O 1
ATOM 1535 N N . GLN A 1 190 ? -18.915 10.211 17.394 1.00 68.88 190 GLN A N 1
ATOM 1536 C CA . GLN A 1 190 ? -18.426 10.869 16.174 1.00 68.88 190 GLN A CA 1
ATOM 1537 C C . GLN A 1 190 ? -16.977 11.372 16.357 1.00 68.88 190 GLN A C 1
ATOM 1539 O O . GLN A 1 190 ? -16.715 12.558 16.521 1.00 68.88 190 GLN A O 1
ATOM 1544 N N . LEU A 1 191 ? -16.014 10.451 16.299 1.00 62.12 191 LEU A N 1
ATOM 1545 C CA . LEU A 1 191 ? -14.587 10.665 16.558 1.00 62.12 191 LEU A CA 1
ATOM 1546 C C . LEU A 1 191 ? -13.872 11.398 15.408 1.00 62.12 191 LEU A C 1
ATOM 1548 O O . LEU A 1 191 ? -12.770 11.922 15.567 1.00 62.12 191 LEU A O 1
ATOM 1552 N N . TYR A 1 192 ? -14.476 11.440 14.219 1.00 64.75 192 TYR A N 1
ATOM 1553 C CA . TYR A 1 192 ? -13.768 11.782 12.980 1.00 64.75 192 TYR A CA 1
ATOM 1554 C C . TYR A 1 192 ? -13.348 13.249 12.871 1.00 64.75 192 TYR A C 1
ATOM 1556 O O . TYR A 1 192 ? -12.329 13.549 12.241 1.00 64.75 192 TYR A O 1
ATOM 1564 N N . GLN A 1 193 ? -14.120 14.156 13.475 1.00 61.59 193 GLN A N 1
ATOM 1565 C CA . GLN A 1 193 ? -13.963 15.594 13.258 1.00 61.59 193 GLN A CA 1
ATOM 1566 C C . GLN A 1 193 ? -12.687 16.149 13.921 1.00 61.59 193 GLN A C 1
ATOM 1568 O O . GLN A 1 193 ? -12.058 17.040 13.356 1.00 61.59 193 GLN A O 1
ATOM 1573 N N . TYR A 1 194 ? -12.263 15.595 15.066 1.00 62.84 194 TYR A N 1
ATOM 1574 C CA . TYR A 1 194 ? -11.180 16.165 15.890 1.00 62.84 194 TYR A CA 1
ATOM 1575 C C . TYR A 1 194 ? -9.962 15.249 16.062 1.00 62.84 194 TYR A C 1
ATOM 1577 O O . TYR A 1 194 ? -8.837 15.729 16.192 1.00 62.84 194 TYR A O 1
ATOM 1585 N N . VAL A 1 195 ? -10.140 13.928 16.001 1.00 66.31 195 VAL A N 1
ATOM 1586 C CA . VAL A 1 195 ? -9.065 12.973 16.315 1.00 66.31 195 VAL A CA 1
ATOM 1587 C C . VAL A 1 195 ? -7.914 13.019 15.303 1.00 66.31 195 VAL A C 1
ATOM 1589 O O . VAL A 1 195 ? -6.750 12.915 15.684 1.00 66.31 195 VAL A O 1
ATOM 1592 N N . HIS A 1 196 ? -8.199 13.237 14.016 1.00 65.69 196 HIS A N 1
ATOM 1593 C CA . HIS A 1 196 ? -7.150 13.308 12.990 1.00 65.69 196 HIS A CA 1
ATOM 1594 C C . HIS A 1 196 ? -6.217 14.526 13.167 1.00 65.69 196 HIS A C 1
ATOM 1596 O O . HIS A 1 196 ? -5.044 14.459 12.780 1.00 65.69 196 HIS A O 1
ATOM 1602 N N . VAL A 1 197 ? -6.734 15.615 13.754 1.00 62.31 197 VAL A N 1
ATOM 1603 C CA . VAL A 1 197 ? -5.977 16.825 14.114 1.00 62.31 197 VAL A CA 1
ATOM 1604 C C . VAL A 1 197 ? -5.094 16.544 15.327 1.00 62.31 197 VAL A C 1
ATOM 1606 O O . VAL A 1 197 ? -3.915 16.883 15.318 1.00 62.31 197 VAL A O 1
ATOM 1609 N N . LEU A 1 198 ? -5.632 15.845 16.328 1.00 60.56 198 LEU A N 1
ATOM 1610 C CA . LEU A 1 198 ? -4.919 15.520 17.567 1.00 60.56 198 LEU A CA 1
ATOM 1611 C C . LEU A 1 198 ? -3.782 14.516 17.337 1.00 60.56 198 LEU A C 1
ATOM 1613 O O . LEU A 1 198 ? -2.691 14.701 17.868 1.00 60.56 198 LEU A O 1
ATOM 1617 N N . ILE A 1 199 ? -3.973 13.528 16.453 1.00 63.00 199 ILE A N 1
ATOM 1618 C CA . ILE A 1 199 ? -2.876 12.654 16.000 1.00 63.00 199 ILE A CA 1
ATOM 1619 C C . ILE A 1 199 ? -1.742 13.499 15.409 1.00 63.00 199 ILE A C 1
ATOM 1621 O O . ILE A 1 199 ? -0.575 13.264 15.705 1.00 63.00 199 ILE A O 1
ATOM 1625 N N . PHE A 1 200 ? -2.060 14.501 14.589 1.00 61.59 200 PHE A N 1
ATOM 1626 C CA . PHE A 1 200 ? -1.030 15.338 13.978 1.00 61.59 200 PHE A CA 1
ATOM 1627 C C . PHE A 1 200 ? -0.256 16.165 15.011 1.00 61.59 200 PHE A C 1
ATOM 1629 O O . PHE A 1 200 ? 0.966 16.229 14.925 1.00 61.59 200 PHE A O 1
ATOM 1636 N N . GLN A 1 201 ? -0.949 16.753 15.988 1.00 56.31 201 GLN A N 1
ATOM 1637 C CA . GLN A 1 201 ? -0.343 17.621 17.001 1.00 56.31 201 GLN A CA 1
ATOM 1638 C C . GLN A 1 201 ? 0.524 16.861 18.011 1.00 56.31 201 GLN A C 1
ATOM 1640 O O . GLN A 1 201 ? 1.614 17.323 18.331 1.00 56.31 201 GLN A O 1
ATOM 1645 N N . GLU A 1 202 ? 0.075 15.695 18.476 1.00 53.56 202 GLU A N 1
ATOM 1646 C CA . GLU A 1 202 ? 0.793 14.921 19.500 1.00 53.56 202 GLU A CA 1
ATOM 1647 C C . GLU A 1 202 ? 1.936 14.082 18.922 1.00 53.56 202 GLU A C 1
ATOM 1649 O O . GLU A 1 202 ? 2.922 13.803 19.604 1.00 53.56 202 GLU A O 1
ATOM 1654 N N . THR A 1 203 ? 1.816 13.648 17.662 1.00 54.56 203 THR A N 1
ATOM 1655 C CA . THR A 1 203 ? 2.724 12.622 17.134 1.00 54.56 203 THR A CA 1
ATOM 1656 C C . THR A 1 203 ? 3.457 12.984 15.857 1.00 54.56 203 THR A C 1
ATOM 1658 O O . THR A 1 203 ? 4.499 12.375 15.639 1.00 54.56 203 THR A O 1
ATOM 1661 N N . GLY A 1 204 ? 2.974 13.947 15.054 1.00 57.34 204 GLY A N 1
ATOM 1662 C CA . GLY A 1 204 ? 3.601 14.490 13.830 1.00 57.34 204 GLY A CA 1
ATOM 1663 C C . GLY A 1 204 ? 3.861 13.501 12.677 1.00 57.34 204 GLY A C 1
ATOM 1664 O O . GLY A 1 204 ? 3.707 13.841 11.507 1.00 57.34 204 GLY A O 1
ATOM 1665 N N . GLU A 1 205 ? 4.203 12.258 13.001 1.00 67.38 205 GLU A N 1
ATOM 1666 C CA . GLU A 1 205 ? 4.912 11.288 12.176 1.00 67.38 205 GLU A CA 1
ATOM 1667 C C . GLU A 1 205 ? 4.358 9.868 12.403 1.00 67.38 205 GLU A C 1
ATOM 1669 O O . GLU A 1 205 ? 5.094 8.890 12.521 1.00 67.38 205 GLU A O 1
ATOM 1674 N N . THR A 1 206 ? 3.038 9.740 12.523 1.00 69.69 206 THR A N 1
ATOM 1675 C CA . THR A 1 206 ? 2.380 8.446 12.751 1.00 69.69 206 THR A CA 1
ATOM 1676 C C . THR A 1 206 ? 2.167 7.718 11.425 1.00 69.69 206 THR A C 1
ATOM 1678 O O . THR A 1 206 ? 1.490 8.219 10.521 1.00 69.69 206 THR A O 1
ATOM 1681 N N . GLY A 1 207 ? 2.753 6.524 11.305 1.00 75.19 207 GLY A N 1
ATOM 1682 C CA . GLY A 1 207 ? 2.622 5.659 10.138 1.00 75.19 207 GLY A CA 1
ATOM 1683 C C . GLY A 1 207 ? 1.229 5.047 10.011 1.00 75.19 207 GLY A C 1
ATOM 1684 O O . GLY A 1 207 ? 0.465 4.962 10.972 1.00 75.19 207 GLY A O 1
ATOM 1685 N N . GLY A 1 208 ? 0.893 4.544 8.821 1.00 77.88 208 GLY A N 1
ATOM 1686 C CA . GLY A 1 208 ? -0.384 3.853 8.614 1.00 77.88 208 GLY A CA 1
ATOM 1687 C C . GLY A 1 208 ? -0.575 2.639 9.540 1.00 77.88 208 GLY A C 1
ATOM 1688 O O . GLY A 1 208 ? -1.678 2.395 10.033 1.00 77.88 208 GLY A O 1
ATOM 1689 N N . SER A 1 209 ? 0.513 1.921 9.833 1.00 80.81 209 SER A N 1
ATOM 1690 C CA . SER A 1 209 ? 0.537 0.811 10.795 1.00 80.81 209 SER A CA 1
ATOM 1691 C C . SER A 1 209 ? 0.244 1.262 12.225 1.00 80.81 209 SER A C 1
ATOM 1693 O O . SER A 1 209 ? -0.472 0.565 12.943 1.00 80.81 209 SER A O 1
ATOM 1695 N N . ASP A 1 210 ? 0.740 2.437 12.619 1.00 84.00 210 ASP A N 1
ATOM 1696 C CA . ASP A 1 210 ? 0.510 3.000 13.949 1.00 84.00 210 ASP A CA 1
ATOM 1697 C C . ASP A 1 210 ? -0.968 3.377 14.121 1.00 84.00 210 ASP A C 1
ATOM 1699 O O . ASP A 1 210 ? -1.571 3.040 15.132 1.00 84.00 210 ASP A O 1
ATOM 1703 N N . ILE A 1 211 ? -1.601 3.975 13.101 1.00 84.94 211 ILE A N 1
ATOM 1704 C CA . ILE A 1 211 ? -3.043 4.298 13.126 1.00 84.94 211 ILE A CA 1
ATOM 1705 C C . ILE A 1 211 ? -3.879 3.032 13.311 1.00 84.94 211 ILE A C 1
ATOM 1707 O O . ILE A 1 211 ? -4.801 3.008 14.127 1.00 84.94 211 ILE A O 1
ATOM 1711 N N . ARG A 1 212 ? -3.548 1.962 12.577 1.00 87.50 212 ARG A N 1
ATOM 1712 C CA . ARG A 1 212 ? -4.221 0.666 12.724 1.00 87.50 212 ARG A CA 1
ATOM 1713 C C . ARG A 1 212 ? -4.038 0.101 14.133 1.00 87.50 212 ARG A C 1
ATOM 1715 O O . ARG A 1 212 ? -4.991 -0.443 14.687 1.00 87.50 212 ARG A O 1
ATOM 1722 N N . LEU A 1 213 ? -2.836 0.216 14.701 1.00 88.25 213 LEU A N 1
ATOM 1723 C CA . LEU A 1 213 ? -2.542 -0.244 16.056 1.00 88.25 213 LEU A CA 1
ATOM 1724 C C . LEU A 1 213 ? -3.339 0.541 17.099 1.00 88.25 213 LEU A C 1
ATOM 1726 O O . LEU A 1 213 ? -3.995 -0.085 17.923 1.00 88.25 213 LEU A O 1
ATOM 1730 N N . VAL A 1 214 ? -3.349 1.875 17.020 1.00 87.25 214 VAL A N 1
ATOM 1731 C CA . VAL A 1 214 ? -4.144 2.738 17.909 1.00 87.25 214 VAL A CA 1
ATOM 1732 C C . VAL A 1 214 ? -5.617 2.347 17.834 1.00 87.25 214 VAL A C 1
ATOM 1734 O O . VAL A 1 214 ? -6.216 2.043 18.859 1.00 87.25 214 VAL A O 1
ATOM 1737 N N . CYS A 1 215 ? -6.180 2.247 16.625 1.00 87.38 215 CYS A N 1
ATOM 1738 C CA . CYS A 1 215 ? -7.578 1.854 16.439 1.00 87.38 215 CYS A CA 1
ATOM 1739 C C . CYS A 1 215 ? -7.883 0.491 17.079 1.00 87.38 215 CYS A C 1
ATOM 1741 O O . CYS A 1 215 ? -8.879 0.327 17.784 1.00 87.38 215 CYS A O 1
ATOM 1743 N N . LYS A 1 216 ? -6.996 -0.486 16.866 1.00 88.69 216 LYS A N 1
ATOM 1744 C CA . LYS A 1 216 ? -7.120 -1.822 17.450 1.00 88.69 216 LYS A CA 1
ATOM 1745 C C . LYS A 1 216 ? -7.055 -1.779 18.977 1.00 88.69 216 LYS A C 1
ATOM 1747 O O . LYS A 1 216 ? -7.873 -2.421 19.625 1.00 88.69 216 LYS A O 1
ATOM 1752 N N . GLU A 1 217 ? -6.108 -1.047 19.553 1.00 89.31 217 GLU A N 1
ATOM 1753 C CA . GLU A 1 217 ? -5.942 -0.939 21.005 1.00 89.31 217 GLU A CA 1
ATOM 1754 C C . GLU A 1 217 ? -7.117 -0.220 21.672 1.00 89.31 217 GLU A C 1
ATOM 1756 O O . GLU A 1 217 ? -7.589 -0.672 22.718 1.00 89.31 217 GLU A O 1
ATOM 1761 N N . THR A 1 218 ? -7.660 0.824 21.039 1.00 87.69 218 THR A N 1
ATOM 1762 C CA . THR A 1 218 ? -8.884 1.491 21.496 1.00 87.69 218 THR A CA 1
ATOM 1763 C C . THR A 1 218 ? -10.060 0.516 21.546 1.00 87.69 218 THR A C 1
ATOM 1765 O O . THR A 1 218 ? -10.716 0.410 22.581 1.00 87.69 218 THR A O 1
ATOM 1768 N N . ALA A 1 219 ? -10.290 -0.262 20.483 1.00 86.19 219 ALA A N 1
ATOM 1769 C CA . ALA A 1 219 ? -11.345 -1.278 20.479 1.00 86.19 219 ALA A CA 1
ATOM 1770 C C . ALA A 1 219 ? -11.092 -2.369 21.537 1.00 86.19 219 ALA A C 1
ATOM 1772 O O . ALA A 1 219 ? -11.987 -2.725 22.303 1.00 86.19 219 ALA A O 1
ATOM 1773 N N . MET A 1 220 ? -9.854 -2.863 21.641 1.00 87.62 220 MET A N 1
ATOM 1774 C CA . MET A 1 220 ? -9.478 -3.891 22.616 1.00 87.62 220 MET A CA 1
ATOM 1775 C C . MET A 1 220 ? -9.664 -3.435 24.060 1.00 87.62 220 MET A C 1
ATOM 1777 O O . MET A 1 220 ? -9.956 -4.265 24.916 1.00 87.62 220 MET A O 1
ATOM 1781 N N . ARG A 1 221 ? -9.523 -2.142 24.359 1.00 85.50 221 ARG A N 1
ATOM 1782 C CA . ARG A 1 221 ? -9.745 -1.597 25.702 1.00 85.50 221 ARG A CA 1
ATOM 1783 C C . ARG A 1 221 ? -11.167 -1.863 26.203 1.00 85.50 221 ARG A C 1
ATOM 1785 O O . ARG A 1 221 ? -11.334 -2.253 27.357 1.00 85.50 221 ARG A O 1
ATOM 1792 N N . LEU A 1 222 ? -12.170 -1.743 25.332 1.00 78.50 222 LEU A N 1
ATOM 1793 C CA . LEU A 1 222 ? -13.561 -2.069 25.665 1.00 78.50 222 LEU A CA 1
ATOM 1794 C C . LEU A 1 222 ? -13.777 -3.563 25.885 1.00 78.50 222 LEU A C 1
ATOM 1796 O O . LEU A 1 222 ? -14.455 -3.966 26.832 1.00 78.50 222 LEU A O 1
ATOM 1800 N N . VAL A 1 223 ? -13.168 -4.391 25.035 1.00 81.19 223 VAL A N 1
ATOM 1801 C CA . VAL A 1 223 ? -13.252 -5.845 25.193 1.00 81.19 223 VAL A CA 1
ATOM 1802 C C . VAL A 1 223 ? -12.592 -6.266 26.514 1.00 81.19 223 VAL A C 1
ATOM 1804 O O . VAL A 1 223 ? -13.179 -7.031 27.274 1.00 81.19 223 VAL A O 1
ATOM 1807 N N . ARG A 1 224 ? -11.431 -5.685 26.855 1.00 84.25 224 ARG A N 1
ATOM 1808 C CA . ARG A 1 224 ? -10.698 -5.940 28.109 1.00 84.25 224 ARG A CA 1
ATOM 1809 C C . ARG A 1 224 ? -11.508 -5.589 29.359 1.00 84.25 224 ARG A C 1
ATOM 1811 O O . ARG A 1 224 ? -11.437 -6.334 30.331 1.00 84.25 224 ARG A O 1
ATOM 1818 N N . LYS A 1 225 ? -12.308 -4.511 29.346 1.00 80.56 225 LYS A N 1
ATOM 1819 C CA . LYS A 1 225 ? -13.232 -4.186 30.458 1.00 80.56 225 LYS A CA 1
ATOM 1820 C C . LYS A 1 225 ? -14.230 -5.319 30.728 1.00 80.56 225 LYS A C 1
ATOM 1822 O O . LYS A 1 225 ? -14.622 -5.531 31.870 1.00 80.56 225 LYS A O 1
ATOM 1827 N N . ASN A 1 226 ? -14.589 -6.068 29.688 1.00 74.00 226 ASN A N 1
ATOM 1828 C CA . ASN A 1 226 ? -15.551 -7.159 29.754 1.00 74.00 226 ASN A CA 1
ATOM 1829 C C . ASN A 1 226 ? -14.905 -8.542 29.957 1.00 74.00 226 ASN A C 1
ATOM 1831 O O . ASN A 1 226 ? -15.637 -9.497 30.187 1.00 74.00 226 ASN A O 1
ATOM 1835 N N . PHE A 1 227 ? -13.566 -8.676 29.951 1.00 75.00 227 PHE A N 1
ATOM 1836 C CA . PHE A 1 227 ? -12.839 -9.953 30.145 1.00 75.00 227 PHE A CA 1
ATOM 1837 C C . PHE A 1 227 ? -13.282 -10.744 31.374 1.00 75.00 227 PHE A C 1
ATOM 1839 O O . PHE A 1 227 ? -13.517 -11.942 31.261 1.00 75.00 227 PHE A O 1
ATOM 1846 N N . LYS A 1 228 ? -13.536 -10.075 32.502 1.00 68.75 228 LYS A N 1
ATOM 1847 C CA . LYS A 1 228 ? -14.056 -10.741 33.708 1.00 68.75 228 LYS A CA 1
ATOM 1848 C C . LYS A 1 228 ? -15.426 -11.396 33.492 1.00 68.75 228 LYS A C 1
ATOM 1850 O O . LYS A 1 228 ? -15.718 -12.417 34.100 1.00 68.75 228 LYS A O 1
ATOM 1855 N N . ASN A 1 229 ? -16.262 -10.830 32.623 1.00 65.88 229 ASN A N 1
ATOM 1856 C CA . ASN A 1 229 ? -17.563 -11.403 32.278 1.00 65.88 229 ASN A CA 1
ATOM 1857 C C . ASN A 1 229 ? -17.402 -12.618 31.351 1.00 65.88 229 ASN A C 1
ATOM 1859 O O . ASN A 1 229 ? -18.147 -13.582 31.494 1.00 65.88 229 ASN A O 1
ATOM 1863 N N . PHE A 1 230 ? -16.406 -12.596 30.455 1.00 65.62 230 PHE A N 1
ATOM 1864 C CA . PHE A 1 230 ? -16.071 -13.733 29.592 1.00 65.62 230 PHE A CA 1
ATOM 1865 C C . PHE A 1 230 ? -15.469 -14.909 30.378 1.00 65.62 230 PHE A C 1
ATOM 1867 O O . PHE A 1 230 ? -15.797 -16.054 30.094 1.00 65.62 230 PHE A O 1
ATOM 1874 N N . GLU A 1 231 ? -14.628 -14.650 31.383 1.00 66.38 231 GLU A N 1
ATOM 1875 C CA . GLU A 1 231 ? -14.023 -15.699 32.226 1.00 66.38 231 GLU A CA 1
ATOM 1876 C C . GLU A 1 231 ? -15.056 -16.437 33.094 1.00 66.38 231 GLU A C 1
ATOM 1878 O O . GLU A 1 231 ? -14.894 -17.618 33.387 1.00 66.38 231 GLU A O 1
ATOM 1883 N N . ASN A 1 232 ? -16.148 -15.764 33.471 1.00 60.50 232 ASN A N 1
ATOM 1884 C CA . ASN A 1 232 ? -17.240 -16.355 34.249 1.00 60.50 232 ASN A CA 1
ATOM 1885 C C . ASN A 1 232 ? -18.210 -17.202 33.401 1.00 60.50 232 ASN A C 1
ATOM 1887 O O . ASN A 1 232 ? -19.145 -17.797 33.946 1.00 60.50 232 ASN A O 1
ATOM 1891 N N . HIS A 1 233 ? -18.029 -17.260 32.077 1.00 61.81 233 HIS A N 1
ATOM 1892 C CA . HIS A 1 233 ? -18.787 -18.159 31.214 1.00 61.81 233 HIS A CA 1
ATOM 1893 C C . HIS A 1 233 ? -18.186 -19.561 31.224 1.00 61.81 233 HIS A C 1
ATOM 1895 O O . HIS A 1 233 ? -17.132 -19.829 30.657 1.00 61.81 233 HIS A O 1
ATOM 1901 N N . ILE A 1 234 ? -18.902 -20.468 31.885 1.00 55.25 234 ILE A N 1
ATOM 1902 C CA . ILE A 1 234 ? -18.587 -21.892 31.950 1.00 55.25 234 ILE A CA 1
ATOM 1903 C C . ILE A 1 234 ? -18.772 -22.500 30.552 1.00 55.25 234 ILE A C 1
ATOM 1905 O O . ILE A 1 234 ? -19.835 -22.349 29.942 1.00 55.25 234 ILE A O 1
ATOM 1909 N N . GLU A 1 235 ? -17.751 -23.207 30.060 1.00 48.84 235 GLU A N 1
ATOM 1910 C CA . GLU A 1 235 ? -17.800 -24.014 28.835 1.00 48.84 235 GLU A CA 1
ATOM 1911 C C . GLU A 1 235 ? -19.018 -24.960 28.875 1.00 48.84 235 GLU A C 1
ATO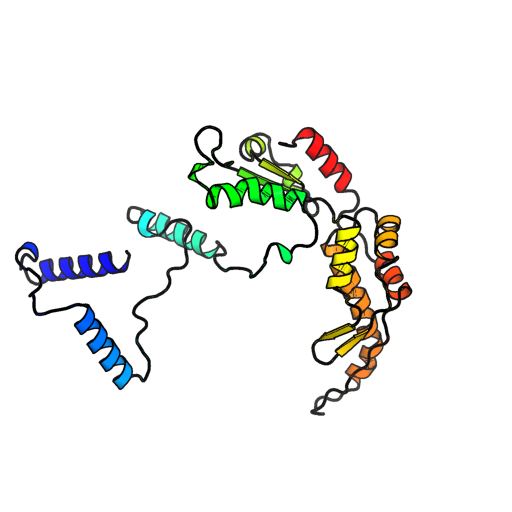M 1913 O O . GLU A 1 235 ? -19.041 -25.927 29.633 1.00 48.84 235 GLU A O 1
ATOM 1918 N N . GLY A 1 236 ? -20.066 -24.667 28.093 1.00 54.31 236 GLY A N 1
ATOM 1919 C CA . GLY A 1 236 ? -21.251 -25.534 28.009 1.00 54.31 236 GLY A CA 1
ATOM 1920 C C . GLY A 1 236 ? -22.593 -24.852 27.726 1.00 54.31 236 GLY A C 1
ATOM 1921 O O . GLY A 1 236 ? -23.538 -25.545 27.354 1.00 54.31 236 GLY A O 1
ATOM 1922 N N . GLN A 1 237 ? -22.712 -23.524 27.845 1.00 54.38 237 GLN A N 1
ATOM 1923 C CA . GLN A 1 237 ? -23.913 -22.813 27.383 1.00 54.38 237 GLN A CA 1
ATOM 1924 C C . GLN A 1 237 ? -23.812 -22.501 25.884 1.00 54.38 237 GLN A C 1
ATOM 1926 O O . GLN A 1 237 ? -22.917 -21.796 25.432 1.00 54.38 237 GLN A O 1
ATOM 1931 N N . SER A 1 238 ? -24.751 -23.037 25.102 1.00 54.28 238 SER A N 1
ATOM 1932 C CA . SER A 1 238 ? -24.770 -22.988 23.633 1.00 54.28 238 SER A CA 1
ATOM 1933 C C . SER A 1 238 ? -25.078 -21.612 23.027 1.00 54.28 238 SER A C 1
ATOM 1935 O O . SER A 1 238 ? -25.054 -21.481 21.807 1.00 54.28 238 SER A O 1
ATOM 1937 N N . ASN A 1 239 ? -25.364 -20.596 23.845 1.00 55.84 239 ASN A N 1
ATOM 1938 C CA . ASN A 1 239 ? -25.611 -19.230 23.392 1.00 55.84 239 ASN A CA 1
ATOM 1939 C C . ASN A 1 239 ? -24.621 -18.281 24.065 1.00 55.84 239 ASN A C 1
ATOM 1941 O O . ASN A 1 239 ? -24.710 -18.048 25.268 1.00 55.84 239 ASN A O 1
ATOM 1945 N N . MET A 1 240 ? -23.726 -17.691 23.270 1.00 56.03 240 MET A N 1
ATOM 1946 C CA . MET A 1 240 ? -23.024 -16.479 23.686 1.00 56.03 240 MET A CA 1
ATOM 1947 C C . MET A 1 240 ? -24.068 -15.372 23.899 1.00 56.03 240 MET A C 1
ATOM 1949 O O . MET A 1 240 ? -24.873 -15.134 22.992 1.00 56.03 240 MET A O 1
ATOM 1953 N N . PRO A 1 241 ? -24.099 -14.698 25.059 1.00 58.78 241 PRO A N 1
ATOM 1954 C CA . PRO A 1 241 ? -24.936 -13.527 25.239 1.00 58.78 241 PRO A CA 1
ATOM 1955 C C . PRO A 1 241 ? -24.500 -12.457 24.240 1.00 58.78 241 PRO A C 1
ATOM 1957 O O . PRO A 1 241 ? -23.320 -12.336 23.904 1.00 58.78 241 PRO A O 1
ATOM 1960 N N . VAL A 1 242 ? -25.463 -11.672 23.766 1.00 58.53 242 VAL A N 1
ATOM 1961 C CA . VAL A 1 242 ? -25.168 -10.451 23.017 1.00 58.53 242 VAL A CA 1
ATOM 1962 C C . VAL A 1 242 ? -24.490 -9.499 23.999 1.00 58.53 242 VAL A C 1
ATOM 1964 O O . VAL A 1 242 ? -25.134 -8.963 24.898 1.00 58.53 242 VAL A O 1
ATOM 1967 N N . ILE A 1 243 ? -23.171 -9.366 23.889 1.00 64.56 243 ILE A N 1
ATOM 1968 C CA . ILE A 1 243 ? -22.392 -8.472 24.742 1.00 64.56 243 ILE A CA 1
ATOM 1969 C C . ILE A 1 243 ? -22.420 -7.104 24.080 1.00 64.56 243 ILE A C 1
ATOM 1971 O O . ILE A 1 243 ? -21.713 -6.850 23.104 1.00 64.56 243 ILE A O 1
ATOM 1975 N N . GLU A 1 244 ? -23.270 -6.234 24.611 1.00 64.44 244 GLU A N 1
ATOM 1976 C CA . GLU A 1 244 ? -23.274 -4.823 24.256 1.00 64.44 244 GLU A CA 1
ATOM 1977 C C . GLU A 1 244 ? -22.039 -4.167 24.878 1.00 64.44 244 GLU A C 1
ATOM 1979 O O . GLU A 1 244 ? -21.932 -4.017 26.096 1.00 64.44 244 GLU A O 1
ATOM 1984 N N . LEU A 1 245 ? -21.063 -3.823 24.038 1.00 74.06 245 LEU A N 1
ATOM 1985 C CA . LEU A 1 245 ? -19.907 -3.057 24.480 1.00 74.06 245 LEU A CA 1
ATOM 1986 C C . LEU A 1 245 ? -20.301 -1.587 24.666 1.00 74.06 245 LEU A C 1
ATOM 1988 O O . LEU A 1 245 ? -21.122 -1.045 23.923 1.00 74.06 245 LEU A O 1
ATOM 1992 N N . GLU A 1 246 ? -19.682 -0.931 25.652 1.00 77.56 246 GLU A N 1
ATOM 1993 C CA . GLU A 1 246 ? -19.797 0.520 25.826 1.00 77.56 246 GLU A CA 1
ATOM 1994 C C . GLU A 1 246 ? -19.387 1.253 24.538 1.00 77.56 246 GLU A C 1
ATOM 1996 O O . GLU A 1 246 ? -18.604 0.752 23.731 1.00 77.56 246 GLU A O 1
ATOM 2001 N N . THR A 1 247 ? -19.904 2.465 24.339 1.00 82.56 247 THR A N 1
ATOM 2002 C CA . THR A 1 247 ? -19.502 3.291 23.193 1.00 82.56 247 THR A CA 1
ATOM 2003 C C . THR A 1 247 ? -18.078 3.806 23.404 1.00 82.56 247 THR A C 1
ATOM 2005 O O . THR A 1 247 ? -17.773 4.337 24.471 1.00 82.56 247 THR A O 1
ATOM 2008 N N . VAL A 1 248 ? -17.208 3.677 22.398 1.00 81.81 248 VAL A N 1
ATOM 2009 C CA . VAL A 1 248 ? -15.867 4.282 22.432 1.00 81.81 248 VAL A CA 1
ATOM 2010 C C . VAL A 1 248 ? -15.999 5.798 22.395 1.00 81.81 248 VAL A C 1
ATOM 2012 O O . VAL A 1 248 ? -16.602 6.350 21.469 1.00 81.81 248 VAL A O 1
ATOM 2015 N N . THR A 1 249 ? -15.373 6.460 23.364 1.00 83.44 249 THR A N 1
ATOM 2016 C CA . THR A 1 249 ? -15.332 7.921 23.450 1.00 83.44 249 THR A CA 1
ATOM 2017 C C . THR A 1 249 ? -1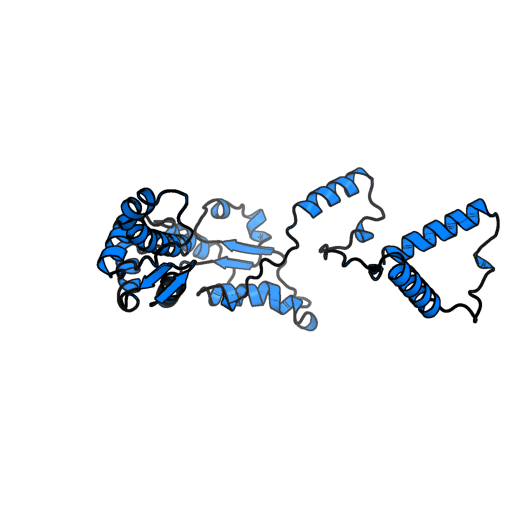4.049 8.494 22.857 1.00 83.44 249 THR A C 1
ATOM 2019 O O . THR A 1 249 ? -13.039 7.803 22.679 1.00 83.44 249 THR A O 1
ATOM 2022 N N . THR A 1 250 ? -14.057 9.804 22.601 1.00 81.25 250 THR A N 1
ATOM 2023 C CA . THR A 1 250 ? -12.843 10.520 22.167 1.00 81.25 250 THR A CA 1
ATOM 2024 C C . THR A 1 250 ? -11.718 10.418 23.201 1.00 81.25 250 THR A C 1
ATOM 2026 O O . THR A 1 250 ? -10.550 10.307 22.832 1.00 81.25 250 THR A O 1
ATOM 2029 N N . ALA A 1 251 ? -12.057 10.387 24.493 1.00 82.62 251 ALA A N 1
ATOM 2030 C CA . ALA A 1 251 ? -11.084 10.281 25.576 1.00 82.62 251 ALA A CA 1
ATOM 2031 C C . ALA A 1 251 ? -10.339 8.936 25.567 1.00 82.62 251 ALA A C 1
ATOM 2033 O O . ALA A 1 251 ? -9.115 8.923 25.701 1.00 82.62 251 ALA A O 1
ATOM 2034 N N . ASP A 1 252 ? -11.048 7.824 25.327 1.00 83.38 252 ASP A N 1
ATOM 2035 C CA . ASP A 1 252 ? -10.434 6.491 25.234 1.00 83.38 252 ASP A CA 1
ATOM 2036 C C . ASP A 1 252 ? -9.393 6.435 24.109 1.00 83.38 252 ASP A C 1
ATOM 2038 O O . ASP A 1 252 ? -8.323 5.840 24.258 1.00 83.38 252 ASP A O 1
ATOM 2042 N N . PHE A 1 253 ? -9.698 7.072 22.975 1.00 83.56 253 PHE A N 1
ATOM 2043 C CA . PHE A 1 253 ? -8.785 7.140 21.840 1.00 83.56 253 PHE A CA 1
ATOM 2044 C C . PHE A 1 253 ? -7.539 7.969 22.173 1.00 83.56 253 PHE A C 1
ATOM 2046 O O . PHE A 1 253 ? -6.421 7.523 21.919 1.00 83.56 253 PHE A O 1
ATOM 2053 N N . LEU A 1 254 ? -7.711 9.148 22.783 1.00 82.19 254 LEU A N 1
ATOM 2054 C CA . LEU A 1 254 ? -6.598 10.028 23.155 1.00 82.19 254 LEU A CA 1
ATOM 2055 C C . LEU A 1 254 ? -5.652 9.387 24.168 1.00 82.19 254 LEU A C 1
ATOM 2057 O O . LEU A 1 254 ? -4.437 9.523 24.038 1.00 82.19 254 LEU A O 1
ATOM 2061 N N . GLU A 1 255 ? -6.183 8.635 25.128 1.00 84.19 255 GLU A N 1
ATOM 2062 C CA . GLU A 1 255 ? -5.353 7.919 26.093 1.00 84.19 255 GLU A CA 1
ATOM 2063 C C . GLU A 1 255 ? -4.496 6.837 25.413 1.00 84.19 255 GLU A C 1
ATOM 2065 O O . GLU A 1 255 ? -3.314 6.681 25.718 1.00 84.19 255 GLU A O 1
ATOM 2070 N N . VAL A 1 256 ? -5.058 6.118 24.433 1.00 86.75 256 VAL A N 1
ATOM 2071 C CA . VAL A 1 256 ? -4.299 5.129 23.653 1.00 86.75 256 VAL A CA 1
ATOM 2072 C C . VAL A 1 256 ? -3.222 5.799 22.802 1.00 86.75 256 VAL A C 1
ATOM 2074 O O . VAL A 1 256 ? -2.100 5.291 22.761 1.00 86.75 256 VAL A O 1
ATOM 2077 N N . ILE A 1 257 ? -3.514 6.938 22.158 1.00 81.31 257 ILE A N 1
ATOM 2078 C CA . ILE A 1 257 ? -2.489 7.704 21.426 1.00 81.31 257 ILE A CA 1
ATOM 2079 C C . ILE A 1 257 ? -1.349 8.089 22.368 1.00 81.31 257 ILE A C 1
ATOM 2081 O O . ILE A 1 257 ? -0.193 7.852 22.031 1.00 81.31 257 ILE A O 1
ATOM 2085 N N . ALA A 1 258 ? -1.658 8.642 23.545 1.00 81.56 258 ALA A N 1
ATOM 2086 C CA . ALA A 1 258 ? -0.650 9.115 24.493 1.00 81.56 258 ALA A CA 1
ATOM 2087 C C . ALA A 1 258 ? 0.334 8.007 24.919 1.00 81.56 258 ALA A C 1
ATOM 2089 O O . ALA A 1 258 ? 1.504 8.273 25.197 1.00 81.56 258 ALA A O 1
ATOM 2090 N N . HIS A 1 259 ? -0.118 6.750 24.931 1.00 81.62 259 HIS A N 1
ATOM 2091 C CA . HIS A 1 259 ? 0.716 5.590 25.245 1.00 81.62 259 HIS A CA 1
ATOM 2092 C C . HIS A 1 259 ? 1.332 4.895 24.021 1.00 81.62 259 HIS A C 1
ATOM 2094 O O . HIS A 1 259 ? 2.257 4.091 24.178 1.00 81.62 259 HIS A O 1
ATOM 2100 N N . THR A 1 260 ? 0.878 5.203 22.805 1.00 78.38 260 THR A N 1
ATOM 2101 C CA . THR A 1 260 ? 1.385 4.588 21.574 1.00 78.38 260 THR A CA 1
ATOM 2102 C C . THR A 1 260 ? 2.536 5.411 21.007 1.00 78.38 260 THR A C 1
ATOM 2104 O O . THR A 1 260 ? 2.364 6.543 20.564 1.00 78.38 260 THR A O 1
ATOM 2107 N N . LYS A 1 261 ? 3.743 4.835 20.986 1.00 74.81 261 LYS A N 1
ATOM 2108 C CA . LYS A 1 261 ? 4.914 5.491 20.388 1.00 74.81 261 LYS A CA 1
ATOM 2109 C C . LYS A 1 261 ? 4.856 5.390 18.856 1.00 74.81 261 LYS A C 1
ATOM 2111 O O . LYS A 1 261 ? 4.735 4.271 18.360 1.00 74.81 261 LYS A O 1
ATOM 2116 N N . PRO A 1 262 ? 5.007 6.499 18.108 1.00 74.12 262 PRO A N 1
ATOM 2117 C CA . PRO A 1 262 ? 5.050 6.457 16.647 1.00 74.12 262 PRO A CA 1
ATOM 2118 C C . PRO A 1 262 ? 6.254 5.657 16.148 1.00 74.12 262 PRO A C 1
ATOM 2120 O O . PRO A 1 262 ? 7.376 5.859 16.623 1.00 74.12 262 PRO A O 1
ATOM 2123 N N . SER A 1 263 ? 6.037 4.776 15.171 1.00 71.88 263 SER A N 1
ATOM 2124 C CA . SER A 1 263 ? 7.098 3.943 14.589 1.00 71.88 263 SER A CA 1
ATOM 2125 C C . SER A 1 263 ? 8.015 4.718 13.641 1.00 71.88 263 SER A C 1
ATOM 2127 O O . SER A 1 263 ? 9.178 4.353 13.474 1.00 71.88 263 SER A O 1
ATOM 2129 N N . ALA A 1 264 ? 7.512 5.798 13.038 1.00 67.00 264 ALA A N 1
ATOM 2130 C CA . ALA A 1 264 ? 8.247 6.608 12.069 1.00 67.00 264 ALA A CA 1
ATOM 2131 C C . ALA A 1 264 ? 8.903 7.864 12.667 1.00 67.00 264 ALA A C 1
ATOM 2133 O O . ALA A 1 264 ? 9.391 8.714 11.917 1.00 67.00 264 ALA A O 1
ATOM 2134 N N . ARG A 1 265 ? 8.960 7.964 14.003 1.00 68.62 265 ARG A N 1
ATOM 2135 C CA . ARG A 1 265 ? 9.525 9.122 14.702 1.00 68.62 265 ARG A CA 1
ATOM 2136 C C . ARG A 1 265 ? 10.964 9.405 14.249 1.00 68.62 265 ARG A C 1
AT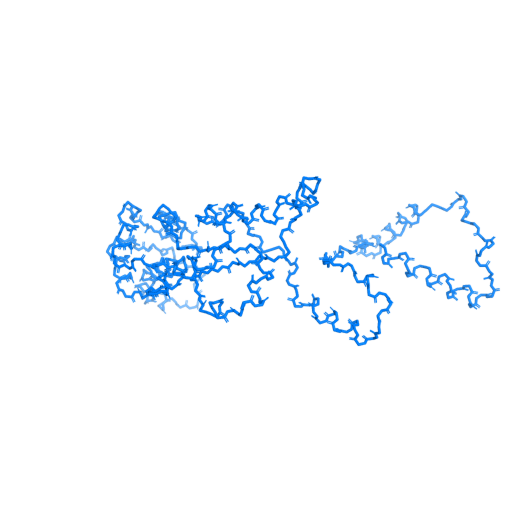OM 2138 O O . ARG A 1 265 ? 11.810 8.513 14.283 1.00 68.62 265 ARG A O 1
ATOM 2145 N N . CYS A 1 266 ? 11.238 10.644 13.851 1.00 66.75 266 CYS A N 1
ATOM 2146 C CA . CYS A 1 266 ? 12.524 11.150 13.366 1.00 66.75 266 CYS A CA 1
ATOM 2147 C C . CYS A 1 266 ? 13.071 10.455 12.101 1.00 66.75 266 CYS A C 1
ATOM 2149 O O . CYS A 1 266 ? 14.242 10.630 11.758 1.00 66.75 266 CYS A O 1
ATOM 2151 N N . LEU A 1 267 ? 12.262 9.663 11.386 1.00 70.88 267 LEU A N 1
ATOM 2152 C CA . LEU A 1 267 ? 12.675 9.066 10.111 1.00 70.88 267 LEU A CA 1
ATOM 2153 C C . LEU A 1 267 ? 12.411 9.999 8.928 1.00 70.88 267 LEU A C 1
ATOM 2155 O O . LEU A 1 267 ? 13.138 9.942 7.937 1.00 70.88 267 LEU A O 1
ATOM 2159 N N . MET A 1 268 ? 11.400 10.865 9.023 1.00 71.94 268 MET A N 1
ATOM 2160 C CA . MET A 1 268 ? 10.968 11.685 7.889 1.00 71.94 268 MET A CA 1
ATOM 2161 C C . MET A 1 268 ? 12.016 12.705 7.473 1.00 71.94 268 MET A C 1
ATOM 2163 O O . MET A 1 268 ? 12.226 12.886 6.281 1.00 71.94 268 MET A O 1
ATOM 2167 N N . GLU A 1 269 ? 12.735 13.318 8.413 1.00 76.94 269 GLU A N 1
ATOM 2168 C CA . GLU A 1 269 ? 13.829 14.237 8.074 1.00 76.94 269 GLU A CA 1
ATOM 2169 C C . GLU A 1 269 ? 14.913 13.548 7.239 1.00 76.94 269 GLU A C 1
ATOM 2171 O O . GLU A 1 269 ? 15.395 14.114 6.259 1.00 76.94 269 GLU A O 1
ATOM 2176 N N . ARG A 1 270 ? 15.242 12.292 7.569 1.00 79.62 270 ARG A N 1
ATOM 2177 C CA . ARG A 1 270 ? 16.217 11.496 6.815 1.00 79.62 270 ARG A CA 1
ATOM 2178 C C . ARG A 1 270 ? 15.709 11.151 5.421 1.00 79.62 270 ARG A C 1
ATOM 2180 O O . ARG A 1 270 ? 16.467 11.275 4.467 1.00 79.62 270 ARG A O 1
ATOM 2187 N N . TYR A 1 271 ? 14.445 10.747 5.295 1.00 80.06 271 TYR A N 1
ATOM 2188 C CA . TYR A 1 271 ? 13.844 10.440 3.995 1.00 80.06 271 TYR A CA 1
ATOM 2189 C C . TYR A 1 271 ? 13.696 11.680 3.114 1.00 80.06 271 TYR A C 1
ATOM 2191 O O . TYR A 1 271 ? 14.003 11.599 1.933 1.00 80.06 271 TYR A O 1
ATOM 2199 N N . SER A 1 272 ? 13.313 12.823 3.683 1.00 79.25 272 SER A N 1
ATOM 2200 C CA . SER A 1 272 ? 13.220 14.100 2.967 1.00 79.25 272 SER A CA 1
ATOM 2201 C C . SER A 1 272 ? 14.592 14.622 2.535 1.00 79.25 272 SER A C 1
ATOM 2203 O O . SER A 1 272 ? 14.731 15.190 1.456 1.00 79.25 272 SER A O 1
ATOM 2205 N N . ALA A 1 273 ? 15.624 14.455 3.369 1.00 83.75 273 ALA A N 1
ATOM 2206 C CA . ALA A 1 273 ? 16.993 14.800 2.991 1.00 83.75 273 ALA A CA 1
ATOM 2207 C C . ALA A 1 273 ? 17.498 13.895 1.859 1.00 83.75 273 ALA A C 1
ATOM 2209 O O . ALA A 1 273 ? 18.048 14.388 0.879 1.00 83.75 273 ALA A O 1
ATOM 2210 N N . TRP A 1 274 ? 17.248 12.590 1.971 1.00 85.12 274 TRP A N 1
ATOM 2211 C CA . TRP A 1 274 ? 17.613 11.615 0.951 1.00 85.12 274 TRP A CA 1
ATOM 2212 C C . TRP A 1 274 ? 16.863 11.846 -0.364 1.00 85.12 274 TRP A C 1
ATOM 2214 O O . TRP A 1 274 ? 17.460 11.773 -1.429 1.00 85.12 274 TRP A O 1
ATOM 2224 N N . GLU A 1 275 ? 15.573 12.174 -0.302 1.00 84.69 275 GLU A N 1
ATOM 2225 C CA . GLU A 1 275 ? 14.777 12.558 -1.468 1.00 84.69 275 GLU A CA 1
ATOM 2226 C C . GLU A 1 275 ? 15.410 13.760 -2.170 1.00 84.69 275 GLU A C 1
ATOM 2228 O O . GLU A 1 275 ? 15.777 13.649 -3.329 1.00 84.69 275 GLU A O 1
ATOM 2233 N N . LYS A 1 276 ? 15.709 14.854 -1.466 1.00 85.62 276 LYS A N 1
ATOM 2234 C CA . LYS A 1 276 ? 16.381 16.013 -2.087 1.00 85.62 276 LYS A CA 1
ATOM 2235 C C . LYS A 1 276 ? 17.705 15.677 -2.779 1.00 85.62 276 LYS A C 1
ATOM 2237 O O . LYS A 1 276 ? 18.084 16.357 -3.729 1.00 85.62 276 LYS A O 1
ATOM 2242 N N . GLU A 1 277 ? 18.430 14.684 -2.279 1.00 84.62 277 GLU A N 1
ATOM 2243 C CA . GLU A 1 277 ? 19.726 14.273 -2.819 1.00 84.62 277 GLU A CA 1
ATOM 2244 C C . GLU A 1 277 ? 19.596 13.290 -3.995 1.00 84.62 277 GLU A C 1
ATOM 2246 O O . GLU A 1 277 ? 20.405 13.323 -4.924 1.00 84.62 277 GLU A O 1
ATOM 2251 N N . TYR A 1 278 ? 18.577 12.427 -3.977 1.00 81.44 278 TYR A N 1
ATOM 2252 C CA . TYR A 1 278 ? 18.470 11.277 -4.875 1.00 81.44 278 TYR A CA 1
ATOM 2253 C C . TYR A 1 278 ? 17.164 11.194 -5.661 1.00 81.44 278 TYR A C 1
ATOM 2255 O O . TYR A 1 278 ? 17.007 10.247 -6.428 1.00 81.44 278 TYR A O 1
ATOM 2263 N N . GLU A 1 279 ? 16.219 12.113 -5.531 1.00 75.50 279 GLU A N 1
ATOM 2264 C CA . GLU A 1 279 ? 14.940 12.064 -6.242 1.00 75.50 279 GLU A CA 1
ATOM 2265 C C . GLU A 1 279 ? 15.150 11.990 -7.765 1.00 75.50 279 GLU A C 1
ATOM 2267 O O . GLU A 1 279 ? 16.111 12.521 -8.328 1.00 75.50 279 GLU A O 1
ATOM 2272 N N . SER A 1 280 ? 14.305 11.205 -8.440 1.00 67.75 280 SER A N 1
ATOM 2273 C CA . SER A 1 280 ? 14.388 11.011 -9.897 1.00 67.75 280 SER A CA 1
ATOM 2274 C C . SER A 1 280 ? 13.393 11.865 -10.687 1.00 67.75 280 SER A C 1
ATOM 2276 O O . SER A 1 280 ? 13.477 11.862 -11.915 1.00 67.75 280 SER A O 1
ATOM 2278 N N . VAL A 1 281 ? 12.445 12.529 -10.007 1.00 55.09 281 VAL A N 1
ATOM 2279 C CA . VAL A 1 281 ? 11.395 13.393 -10.581 1.00 55.09 281 VAL A CA 1
ATOM 2280 C C . VAL A 1 281 ? 11.043 14.513 -9.623 1.00 55.09 281 VAL A C 1
ATOM 2282 O O . VAL A 1 281 ? 10.621 14.142 -8.517 1.00 55.09 281 VAL A O 1
#

Radius of gyration: 2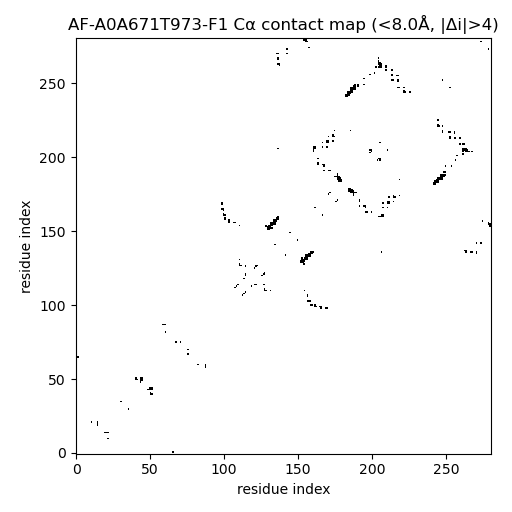9.95 Å; Cα contacts (8 Å, |Δi|>4): 224; chains: 1; bounding box: 51×68×78 Å

Sequence (281 aa):
NGLKYSYMDSAKALEKESRFALCHFEACDNVNLETVLMEYESYYFIKFQIYPKLTKKLERLLKPMSAFIGMNSDMRERAAVISRDIYLHNPNVRWDDIIGLEDAKRLVKEAVIYPIKYPQLFTGILSPWKGLLLYGPPGLTFLELDHAMLRRLEKRILVGLPSAPARQAMISHWLPPVSNTGGVELRMEQLYQYVHVLIFQETGETGGSDIRLVCKETAMRLVRKNFKNFENHIEGQSNMPVIELETVTTADFLEVIAHTKPSARCLMERYSAWEKEYESV

Organism: NCBI:txid1608454

Secondary structure (DSSP, 8-state):
-HHHHHHHHHHHHHHHHH---GGG-PPPTT--HHHHHHHHHHHHHHHHSS-----------SS-GGGGTTS-HHHHHHHHHHHHHS--S-----GGGS-S-HHHHHHHIIIIIHHHH-GGGS-GGGPPPS-EEEE-SS-GGGTT--HHHHTT--EEEE--PPPHHHHHHHHHHHS-SEEEETTEEEEB-STHHHHHHHHHHHHS---HHHHHHHHHHHHHHHHHHHHHHHHT--TT-S-----BPPPBPHHHHHHHHHH---TTTTTHHHHHHHHHHH---

Foldseek 3Di:
DVVVVVVVVVVVVCCVVVVPDCVVDDDDPPDDPVVVQVVVQVVCCVVPVDGDPPDDPDQDDVDPCVVCPPPDPVVSVVVVVVSVVDDRDDPPDDPVNDQDPPVLVVLCCQQPVCCVVPVVVQDDVSPHQQAAAEDEPDDCVVLPDDPVVLVSRLAYDYPYAHDLVSLLVLLCVLPPQWDADPLAIEGEDPLRPPVSVVCCVPAVGAHSVLSNVLSVVLVVVQVVVCVVVVVPDDPDDPDDPNDHTDYRYNVSSNVSSVVRHGNCPPVVVVVVVSCVVRHND

Nearest PDB structures (foldseek):
  6p13-assembly1_B  TM=7.296E-01  e=8.967E-09  Drosophila melanogaster
  6p12-assembly1_B  TM=7.235E-01  e=9.505E-09  Drosophila melanogaster
  6p10-assembly1_B  TM=7.441E-01  e=3.232E-08  Drosophila melanogaster
  6nyv-assembly1_B  TM=7.598E-01  e=5.788E-08  Drosophila melanogaster
  5z6r-assembly1_A  TM=7.679E-01  e=8.703E-08  Homo sapiens

pLDDT: mean 76.01, std 13.51, range [34.69, 94.62]